Protein AF-A0A7S0ZIL8-F1 (afdb_monomer)

Secondary structure (DSSP, 8-state):
-GGG-HHHHHHHTTSSSTT-B-----S---B-EEEEEEETTEEEEP-GGGPPPB------B---TT--EEEEEEEE---TT--SSSS--EEEEEEE-----S---STTGGGG-S-TT---EEEEEEEEEE--SSS---PPPPEEEEEEEE-TTBSSSEEEPPPEEEESS-EEEEEEEEEEBS---HHHHTT-EEEEEEEEEETTEEEEEEEEEEE-TTHHHHHHHHHHHHHHHHHHH-S-----GGGGTT----EEEEEEEEETTEEEEEEEEEEEEE---TTTTSS-SSSSTTSS--------------------------------------------------------

Sequence (352 aa):
LESADQLHKQILDGKAFFGFKEAPLDFDPTYKYVPGMYDNNVRQYSAEKNRIPAWCDRILMKSLHGVQSKILEYNDVQSTQILTSDHSPVFMRCSCQLIHTSGLRGRNTMLRLSRDTDLLYLKLESLVVKPLPRNTNAILPTGDWTCTAYSRAFSEHFCKSNTQKDTRFPSWKGNVLNARLIENKLELLAKKFVTICVRCSIGKNTEFTAACILGLSGSLELGAKQGSRVGEAAESSGNKAELDLNAYLDGINRVEFHETLLHNGVPVGVVDGEYTIFRPSFADSFGDGDALTSIASAPVVLKINSRDASGSVSPAMSKSSKFHGITSALGRKAASSSADRSGASSSKEEKS

Solvent-accessible surface area (backbone atoms only — not comparable to full-atom values): 22256 Å² total; per-residue (Å²): 111,72,94,70,36,64,68,61,50,34,41,75,70,66,75,38,68,73,78,48,45,67,74,76,80,86,52,76,57,34,24,45,36,39,56,71,47,68,54,97,94,39,77,39,71,35,68,68,91,76,48,68,75,35,73,80,71,81,76,72,49,67,72,62,69,92,56,64,66,44,80,74,45,58,43,60,58,94,43,95,88,62,32,83,48,39,53,46,58,64,51,72,43,68,50,66,71,83,70,79,82,68,71,75,87,49,93,64,53,76,74,66,70,76,60,92,82,58,52,29,32,41,35,31,40,29,39,36,48,43,65,59,91,72,98,61,92,50,72,65,68,69,21,35,32,36,42,36,40,39,25,89,50,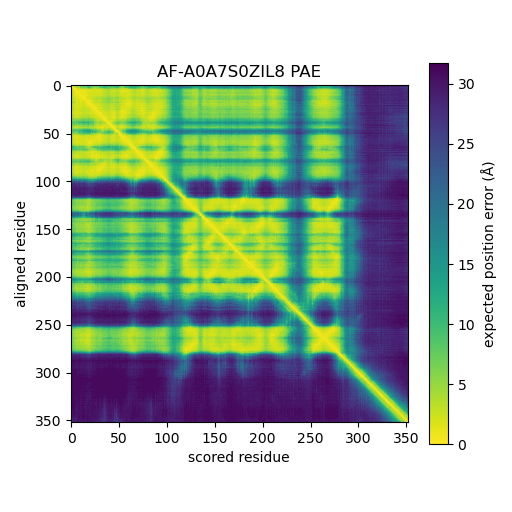28,68,57,50,60,41,64,34,74,74,43,69,74,35,62,61,50,69,43,64,87,62,32,35,67,41,50,37,68,59,71,44,46,84,64,42,30,72,36,54,36,38,38,36,44,35,34,25,56,89,93,43,79,77,45,62,32,35,34,73,47,53,35,44,57,41,47,54,56,52,52,66,46,55,59,54,52,52,56,55,32,69,76,63,80,47,89,64,74,80,66,74,67,78,59,36,80,56,77,60,71,40,77,50,78,44,63,23,31,40,97,76,39,80,44,23,31,39,40,34,30,34,30,68,26,35,86,54,85,65,70,80,77,61,77,89,90,78,63,75,84,76,80,71,75,81,83,77,77,81,74,85,84,78,86,90,83,84,90,83,88,89,85,85,87,84,87,83,83,92,81,88,85,88,87,83,88,80,91,80,88,81,87,84,82,89,85,83,84,89,87,88,85,80,90,89,80,91,131

Organism: NCBI:txid708627

Foldseek 3Di:
DVVPAPVVVCVVVQNDDPQKDFDDAPEWQFAQFDFLDAPPLHTHHDCPPPDDRHNPDGDIDHDAPPWDKDWPDWYFDSDNVPRHHSGTHIDTDMDTDDQPLDDPPPPCVVVVPPDPQLKKKKFFAKKKWFFDPDDDPQQQDFAKKKKKKAWPQFPPRIWIADIDGGGRIDMDHGGRTMGIGPDSDLVNLQSIKMKMKMWGDHPPDTPDIWIWIDGSNCSVVLVVVLVVVVVVVCVVPVDPDPPPPCVQADQPDKDWDKTFIDDVNHTRTIMITIMTMHGHDPPVVPDDDDDCVVPPPDPPPPPPPDDDDDDDDDDDDDDDDDDDDDDDDDDDDDDDDDDDDDDDDDDDDDDD

Nearest PDB structures (foldseek):
  6iej-assembly2_C-2  TM=6.410E-01  e=4.975E-05  Gallus gallus
  2yrb-assembly1_A  TM=5.592E-01  e=1.676E-04  Homo sapiens
  1v27-assembly1_A  TM=5.500E-01  e=2.243E-03  Homo sapiens
  8aj8-assembly4_G  TM=4.555E-01  e=9.956E-03  Sus scrofa
  8bcy-assembly1_A  TM=4.591E-01  e=3.745E-02  Homo sapiens

InterPro domains:
  IPR000300 Inositol polyphosphate-related phosphatase [PF22669] (1-91)
  IPR036691 Endonuclease/exonuclease/phosphatase superfamily [G3DSA:3.60.10.10] (1-116)
  IPR036691 Endonuclease/exonuclease/phosphatase superfamily [SSF56219] (4-96)
  IPR046985 Inositol 5-phosphatase [PTHR11200] (4-132)

Radius of gyration: 32.87 Å; Cα contacts (8 Å, |Δi|>4): 535; chains: 1; bounding box: 105×86×79 Å

Structure (mmCIF, N/CA/C/O backbone):
data_AF-A0A7S0ZIL8-F1
#
_entry.id   AF-A0A7S0ZIL8-F1
#
loop_
_atom_site.group_PDB
_atom_site.id
_atom_site.type_symbol
_atom_site.label_atom_id
_atom_site.label_alt_id
_atom_site.label_comp_id
_atom_site.label_asym_id
_atom_site.label_entity_id
_atom_site.label_seq_id
_atom_site.pdbx_PDB_ins_code
_atom_site.Cartn_x
_atom_site.Cartn_y
_atom_site.Cartn_z
_atom_site.occupancy
_atom_site.B_iso_or_equiv
_atom_site.auth_seq_id
_atom_site.auth_comp_id
_atom_site.auth_asym_id
_atom_site.auth_atom_id
_atom_site.pdbx_PDB_model_num
ATOM 1 N N . LEU A 1 1 ? 9.919 -12.666 -24.005 1.00 62.09 1 LEU A N 1
ATOM 2 C CA . LEU A 1 1 ? 10.910 -12.322 -22.958 1.00 62.09 1 LEU A CA 1
ATOM 3 C C . LEU A 1 1 ? 10.218 -11.998 -21.634 1.00 62.09 1 LEU A C 1
ATOM 5 O O . LEU A 1 1 ? 10.636 -12.539 -20.623 1.00 62.09 1 LEU A O 1
ATOM 9 N N . GLU A 1 2 ? 9.126 -11.227 -21.640 1.00 72.06 2 GLU A N 1
ATOM 10 C CA . GLU A 1 2 ? 8.361 -10.865 -20.430 1.00 72.06 2 GLU A CA 1
ATOM 11 C C . GLU A 1 2 ? 7.893 -12.073 -19.591 1.00 72.06 2 GLU A C 1
ATOM 13 O O . GLU A 1 2 ? 8.071 -12.095 -18.380 1.00 72.06 2 GLU A O 1
ATOM 18 N N . SER A 1 3 ? 7.420 -13.158 -20.216 1.00 79.44 3 SER A N 1
ATOM 19 C CA . SER A 1 3 ? 7.029 -14.390 -19.500 1.00 79.44 3 SER A CA 1
ATOM 20 C C . SER A 1 3 ? 8.180 -15.097 -18.767 1.00 79.44 3 SER A C 1
ATOM 22 O O . SER A 1 3 ? 7.946 -15.960 -17.918 1.00 79.44 3 SER A O 1
ATOM 24 N N . ALA A 1 4 ? 9.432 -14.764 -19.093 1.00 87.38 4 ALA A N 1
ATOM 25 C CA . ALA A 1 4 ? 10.622 -15.272 -18.424 1.00 87.38 4 ALA A CA 1
ATOM 26 C C . ALA A 1 4 ? 11.169 -14.307 -17.357 1.00 87.38 4 ALA A C 1
ATOM 28 O O . ALA A 1 4 ? 12.045 -14.722 -16.594 1.00 87.38 4 ALA A O 1
ATOM 29 N N . ASP A 1 5 ? 10.636 -13.083 -17.277 1.00 94.12 5 ASP A N 1
ATOM 30 C CA . ASP A 1 5 ? 11.061 -12.040 -16.349 1.00 94.12 5 ASP A CA 1
ATOM 31 C C . ASP A 1 5 ? 10.934 -12.509 -14.893 1.00 94.12 5 ASP A C 1
ATOM 33 O O . ASP A 1 5 ? 9.893 -12.998 -14.442 1.00 94.12 5 ASP A O 1
ATOM 37 N N . GLN A 1 6 ? 12.038 -12.405 -14.153 1.00 95.31 6 GLN A N 1
ATOM 38 C CA . GLN A 1 6 ? 12.112 -12.915 -12.788 1.00 95.31 6 GLN A CA 1
ATOM 39 C C . GLN A 1 6 ? 11.272 -12.078 -11.824 1.00 95.31 6 GLN A C 1
ATOM 41 O O . GLN A 1 6 ? 10.621 -12.657 -10.957 1.00 95.31 6 GLN A O 1
ATOM 46 N N . LEU A 1 7 ? 11.259 -10.749 -11.976 1.00 95.31 7 LEU A N 1
ATOM 47 C CA . LEU A 1 7 ? 10.504 -9.858 -11.100 1.00 95.31 7 LEU A CA 1
ATOM 48 C C . LEU A 1 7 ? 9.004 -10.124 -11.239 1.00 95.31 7 LEU A C 1
ATOM 50 O O . LEU A 1 7 ? 8.332 -10.345 -10.234 1.00 95.31 7 LEU A O 1
ATOM 54 N N . HIS A 1 8 ? 8.506 -10.195 -12.473 1.00 92.81 8 HIS A N 1
ATOM 55 C CA . HIS A 1 8 ? 7.110 -10.498 -12.768 1.00 92.81 8 HIS A CA 1
ATOM 56 C C . HIS A 1 8 ? 6.686 -11.831 -12.139 1.00 92.81 8 HIS A C 1
ATOM 58 O O . HIS A 1 8 ? 5.686 -11.891 -11.425 1.00 92.81 8 HIS A O 1
ATOM 64 N N . LYS A 1 9 ? 7.499 -12.886 -12.294 1.00 93.44 9 LYS A N 1
ATOM 65 C CA . LYS A 1 9 ? 7.257 -14.184 -11.642 1.00 93.44 9 LYS A CA 1
ATOM 66 C C . LYS A 1 9 ? 7.238 -14.089 -10.119 1.00 93.44 9 LYS A C 1
ATOM 68 O O . LYS A 1 9 ? 6.345 -14.649 -9.499 1.00 93.44 9 LYS A O 1
ATOM 73 N N . GLN A 1 10 ? 8.190 -13.384 -9.500 1.00 93.38 10 GLN A N 1
ATOM 74 C CA . GLN A 1 10 ? 8.214 -13.245 -8.038 1.00 93.38 10 GLN A CA 1
ATOM 75 C C . GLN A 1 10 ? 7.004 -12.463 -7.505 1.00 93.38 10 GLN A C 1
ATOM 77 O O . GLN A 1 10 ? 6.526 -12.767 -6.412 1.00 93.38 10 GLN A O 1
ATOM 82 N N . ILE A 1 11 ? 6.500 -11.478 -8.255 1.00 91.56 11 ILE A N 1
ATOM 83 C CA . ILE A 1 11 ? 5.282 -10.736 -7.904 1.00 91.56 11 ILE A CA 1
ATOM 84 C C . ILE A 1 11 ? 4.051 -11.639 -8.023 1.00 91.56 11 ILE A C 1
ATOM 86 O O . ILE A 1 11 ? 3.255 -11.694 -7.087 1.00 91.56 11 ILE A O 1
ATOM 90 N N . LEU A 1 12 ? 3.915 -12.380 -9.130 1.00 88.88 12 LEU A N 1
ATOM 91 C CA . LEU A 1 12 ? 2.820 -13.337 -9.333 1.00 88.88 12 LEU A CA 1
ATOM 92 C C . LEU A 1 12 ? 2.813 -14.448 -8.275 1.00 88.88 12 LEU A C 1
ATOM 94 O O . LEU A 1 12 ? 1.752 -14.823 -7.782 1.00 88.88 12 LEU A O 1
ATOM 98 N N . ASP A 1 13 ? 3.994 -14.919 -7.876 1.00 88.12 13 ASP A N 1
ATOM 99 C CA . ASP A 1 13 ? 4.176 -15.896 -6.800 1.00 88.12 13 ASP A CA 1
ATOM 100 C C . ASP A 1 13 ? 3.923 -15.306 -5.395 1.00 88.12 13 ASP A C 1
ATOM 102 O O . ASP A 1 13 ? 4.013 -16.026 -4.399 1.00 88.12 13 ASP A O 1
ATOM 106 N N . GLY A 1 14 ? 3.670 -13.996 -5.276 1.00 85.00 14 GLY A N 1
ATOM 107 C CA . GLY A 1 14 ? 3.460 -13.310 -3.998 1.00 85.00 14 GLY A CA 1
ATOM 108 C C . GLY A 1 14 ? 4.715 -13.190 -3.123 1.00 85.00 14 GLY A C 1
ATOM 109 O O . GLY A 1 14 ? 4.606 -12.925 -1.926 1.00 85.00 14 GLY A O 1
ATOM 110 N N . LYS A 1 15 ? 5.909 -13.381 -3.695 1.00 86.31 15 LYS A N 1
ATOM 111 C CA . LYS A 1 15 ? 7.202 -13.382 -2.984 1.00 86.31 15 LYS A CA 1
ATOM 112 C C . LYS A 1 15 ? 7.851 -12.002 -2.896 1.00 86.31 15 LYS A C 1
ATOM 114 O O . LYS A 1 15 ? 8.738 -11.803 -2.070 1.00 86.31 15 LYS A O 1
ATOM 119 N N . ALA A 1 16 ? 7.435 -11.054 -3.734 1.00 90.56 16 ALA A N 1
ATOM 120 C CA . ALA A 1 16 ? 7.983 -9.702 -3.759 1.00 90.56 16 ALA A CA 1
ATOM 121 C C . ALA A 1 16 ? 6.908 -8.649 -4.066 1.00 90.56 16 ALA A C 1
ATOM 123 O O . ALA A 1 16 ? 5.906 -8.938 -4.714 1.00 90.56 16 ALA A O 1
ATOM 124 N N . PHE A 1 17 ? 7.138 -7.416 -3.599 1.00 92.50 17 PHE A N 1
ATOM 125 C CA . PHE A 1 17 ? 6.334 -6.228 -3.921 1.00 92.50 17 PHE A CA 1
ATOM 126 C C . PHE A 1 17 ? 4.814 -6.386 -3.708 1.00 92.50 17 PHE A C 1
ATOM 128 O O . PHE A 1 17 ? 4.004 -5.903 -4.499 1.00 92.50 17 PHE A O 1
ATOM 135 N N . PHE A 1 18 ? 4.396 -7.011 -2.601 1.00 88.94 18 PHE A N 1
ATOM 136 C CA . PHE A 1 18 ? 2.975 -7.228 -2.319 1.00 88.94 18 PHE A CA 1
ATOM 137 C C . PHE A 1 18 ? 2.143 -5.928 -2.332 1.00 88.94 18 PHE A C 1
ATOM 139 O O . PHE A 1 18 ? 2.391 -4.965 -1.585 1.00 88.94 18 PHE A O 1
ATOM 146 N N . GLY A 1 19 ? 1.104 -5.927 -3.170 1.00 88.62 19 GLY A N 1
ATOM 147 C CA . GLY A 1 19 ? 0.183 -4.807 -3.363 1.00 88.62 19 GLY A CA 1
ATOM 148 C C . GLY A 1 19 ? 0.740 -3.650 -4.201 1.00 88.62 19 GLY A C 1
ATOM 149 O O . GLY A 1 19 ? 0.060 -2.634 -4.335 1.00 88.62 19 GLY A O 1
ATOM 150 N N . PHE A 1 20 ? 1.955 -3.763 -4.744 1.00 93.12 20 PHE A N 1
ATOM 151 C CA . PHE A 1 20 ? 2.440 -2.840 -5.767 1.00 93.12 20 PHE A CA 1
ATOM 152 C C . PHE A 1 20 ? 1.882 -3.227 -7.136 1.00 93.12 20 PHE A C 1
ATOM 154 O O . PHE A 1 20 ? 1.575 -4.387 -7.402 1.00 93.12 20 PHE A O 1
ATOM 161 N N . LYS A 1 21 ? 1.759 -2.229 -8.005 1.00 91.69 21 LYS A N 1
ATOM 162 C CA . LYS A 1 21 ? 1.366 -2.375 -9.400 1.00 91.69 21 LYS A CA 1
ATOM 163 C C . LYS A 1 21 ? 2.492 -1.871 -10.286 1.00 91.69 21 LYS A C 1
ATOM 165 O O . LYS A 1 21 ? 3.078 -0.825 -10.010 1.00 91.69 21 LYS A O 1
ATOM 170 N N . GLU A 1 22 ? 2.744 -2.603 -11.353 1.00 95.00 22 GLU A N 1
ATOM 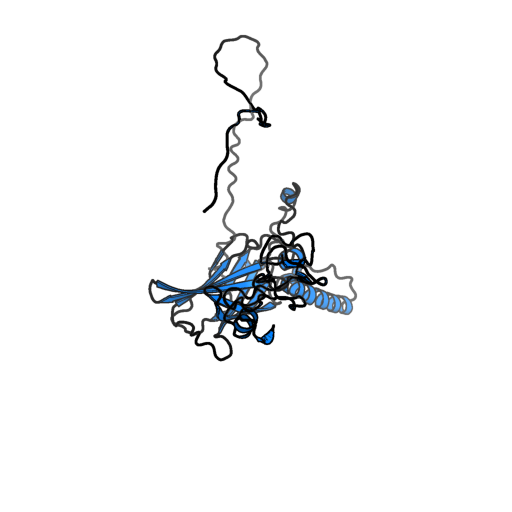171 C CA . GLU A 1 22 ? 3.626 -2.215 -12.445 1.00 95.00 22 GLU A CA 1
ATOM 172 C C . GLU A 1 22 ? 2.779 -2.126 -13.719 1.00 95.00 22 GLU A C 1
ATOM 174 O O . GLU A 1 22 ? 1.808 -2.874 -13.865 1.00 95.00 22 GLU A O 1
ATOM 179 N N . ALA A 1 23 ? 3.081 -1.167 -14.595 1.00 94.62 23 ALA A N 1
ATOM 180 C CA . ALA A 1 23 ? 2.440 -1.102 -15.906 1.00 94.62 23 ALA A CA 1
ATOM 181 C C . ALA A 1 23 ? 3.070 -2.135 -16.863 1.00 94.62 23 ALA A C 1
ATOM 183 O O . ALA A 1 23 ? 4.186 -2.582 -16.601 1.00 94.62 23 ALA A O 1
ATOM 184 N N . PRO A 1 24 ? 2.376 -2.525 -17.949 1.00 94.25 24 PRO A N 1
ATOM 185 C CA . PRO A 1 24 ? 2.935 -3.431 -18.952 1.00 94.25 24 PRO A CA 1
ATOM 186 C C . PRO A 1 24 ? 4.290 -2.950 -19.485 1.00 94.25 24 PRO A C 1
ATOM 188 O O . PRO A 1 24 ? 4.516 -1.745 -19.628 1.00 94.25 24 PRO A O 1
ATOM 191 N N . LEU A 1 25 ? 5.188 -3.894 -19.766 1.00 94.69 25 LEU A N 1
ATOM 192 C CA . LEU A 1 25 ? 6.500 -3.610 -20.344 1.00 94.69 25 LEU A CA 1
ATOM 193 C C . LEU A 1 25 ? 6.394 -3.491 -21.870 1.00 94.69 25 LEU A C 1
ATOM 195 O O . LEU A 1 25 ? 6.815 -4.380 -22.605 1.00 94.69 25 LEU A O 1
ATOM 199 N N . ASP A 1 26 ? 5.860 -2.366 -22.345 1.00 93.62 26 ASP A N 1
ATOM 200 C CA . ASP A 1 26 ? 5.693 -2.078 -23.780 1.00 93.62 26 ASP A CA 1
ATOM 201 C C . ASP A 1 26 ? 6.974 -1.510 -24.437 1.00 93.62 26 ASP A C 1
ATOM 203 O O . ASP A 1 26 ? 6.915 -0.786 -25.432 1.00 93.62 26 ASP A O 1
ATOM 207 N N . PHE A 1 27 ? 8.143 -1.806 -23.863 1.00 94.12 27 PHE A N 1
ATOM 208 C CA . PHE A 1 27 ? 9.449 -1.317 -24.305 1.00 94.12 27 PHE A CA 1
ATOM 209 C C . PHE A 1 27 ? 10.526 -2.393 -24.190 1.00 94.12 27 PHE A C 1
ATOM 211 O O . PHE A 1 27 ? 10.387 -3.359 -23.436 1.00 94.12 27 PHE A O 1
ATOM 218 N N . ASP A 1 28 ? 11.610 -2.231 -24.944 1.00 93.19 28 ASP A N 1
ATOM 219 C CA . ASP A 1 28 ? 12.671 -3.230 -25.037 1.00 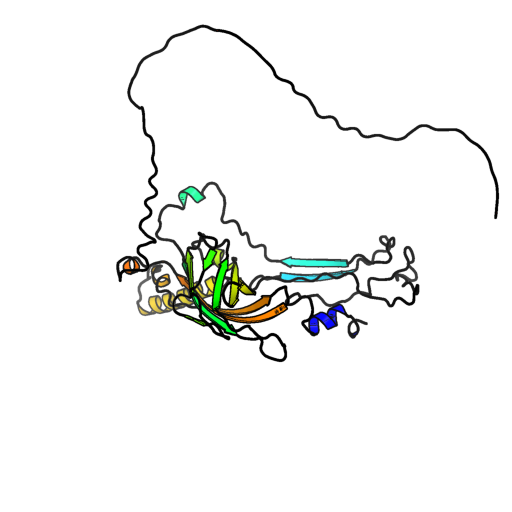93.19 28 ASP A CA 1
ATOM 220 C C . ASP A 1 28 ? 13.468 -3.371 -23.724 1.00 93.19 28 ASP A C 1
ATOM 222 O O . ASP A 1 28 ? 13.549 -2.429 -22.929 1.00 93.19 28 ASP A O 1
ATOM 226 N N . PRO A 1 29 ? 14.097 -4.535 -23.467 1.00 94.94 29 PRO A N 1
ATOM 227 C CA . PRO A 1 29 ? 14.961 -4.718 -22.307 1.00 94.94 29 PRO A CA 1
ATOM 228 C C . PRO A 1 29 ? 15.998 -3.600 -22.172 1.00 94.94 29 PRO A C 1
ATOM 230 O O . PRO A 1 29 ? 16.718 -3.279 -23.117 1.00 94.94 29 PRO A O 1
ATOM 233 N N . THR A 1 30 ? 16.109 -3.011 -20.987 1.00 95.38 30 THR A N 1
ATOM 234 C CA . THR A 1 30 ? 16.917 -1.799 -20.780 1.00 95.38 30 THR A CA 1
ATOM 235 C C . THR A 1 30 ? 18.403 -2.081 -20.610 1.00 95.38 30 THR A C 1
ATOM 237 O O . THR A 1 30 ? 19.193 -1.144 -20.587 1.00 95.38 30 THR A O 1
ATOM 240 N N . TYR A 1 31 ? 18.789 -3.351 -20.502 1.00 94.00 31 TYR A N 1
ATOM 241 C CA . TYR A 1 31 ? 20.144 -3.809 -20.219 1.00 94.00 31 TYR A CA 1
ATOM 242 C C . TYR A 1 31 ? 20.402 -5.157 -20.913 1.00 94.00 31 TYR A C 1
ATOM 244 O O . TYR A 1 31 ? 19.475 -5.934 -21.092 1.00 94.00 31 TYR A O 1
ATOM 252 N N . LYS A 1 32 ? 21.618 -5.537 -21.320 1.00 93.38 32 LYS A N 1
ATOM 253 C CA . LYS A 1 32 ? 22.878 -4.783 -21.315 1.00 93.38 32 LYS A CA 1
ATOM 254 C C . LYS A 1 32 ? 23.172 -4.265 -22.713 1.00 93.38 32 LYS A C 1
ATOM 256 O O . LYS A 1 32 ? 23.446 -5.064 -23.604 1.00 93.38 32 LYS A O 1
ATOM 261 N N . TYR A 1 33 ? 23.176 -2.957 -22.908 1.00 93.50 33 TYR A N 1
ATOM 262 C CA . TYR A 1 33 ? 23.577 -2.355 -24.177 1.00 93.50 33 TYR A CA 1
ATOM 263 C C . TYR A 1 33 ? 25.097 -2.222 -24.298 1.00 93.50 33 TYR A C 1
ATOM 265 O O . TYR A 1 33 ? 25.817 -2.195 -23.300 1.00 93.50 33 TYR A O 1
ATOM 273 N N . VAL A 1 34 ? 25.599 -2.110 -25.527 1.00 93.31 34 VAL A N 1
ATOM 274 C CA . VAL A 1 34 ? 26.961 -1.634 -25.777 1.00 93.31 34 VAL A CA 1
ATOM 275 C C . VAL A 1 34 ? 26.950 -0.098 -25.738 1.00 93.31 34 VAL A C 1
ATOM 277 O O . VAL A 1 34 ? 26.231 0.518 -26.531 1.00 93.31 34 VAL A O 1
ATOM 280 N N . PRO A 1 35 ? 27.703 0.549 -24.827 1.00 92.75 35 PRO A N 1
ATOM 281 C CA . PRO A 1 35 ? 27.733 2.007 -24.738 1.00 92.75 35 PRO A CA 1
ATOM 282 C C . PRO A 1 35 ? 28.160 2.663 -26.057 1.00 92.75 35 PRO A C 1
ATOM 284 O O . PRO A 1 35 ? 29.081 2.200 -26.726 1.00 92.75 35 PRO A O 1
ATOM 287 N N . GLY A 1 36 ? 27.483 3.746 -26.433 1.00 90.62 36 GLY A N 1
ATOM 288 C CA . GLY A 1 36 ? 27.742 4.523 -27.647 1.00 90.62 36 GLY A CA 1
ATOM 289 C C . GLY A 1 36 ? 27.311 3.859 -28.958 1.00 90.62 36 GLY A C 1
ATOM 290 O O . GLY A 1 36 ? 27.337 4.525 -29.989 1.00 90.62 36 GLY A O 1
ATOM 291 N N . MET A 1 37 ? 26.893 2.587 -28.946 1.00 88.75 37 MET A N 1
ATOM 292 C CA . MET A 1 37 ? 26.480 1.881 -30.160 1.00 88.75 37 MET A CA 1
ATOM 293 C C . MET A 1 37 ? 24.981 2.019 -30.420 1.00 88.75 37 MET A C 1
ATOM 295 O O . MET A 1 37 ? 24.137 1.573 -29.637 1.00 88.75 37 MET A O 1
ATOM 299 N N . TYR A 1 38 ? 24.672 2.595 -31.575 1.00 87.75 38 TYR A N 1
ATOM 300 C CA . TYR A 1 38 ? 23.329 2.735 -32.114 1.00 87.75 38 TYR A CA 1
ATOM 301 C C . TYR A 1 38 ? 23.417 2.551 -33.627 1.00 87.75 38 TYR A C 1
ATOM 303 O O . TYR A 1 38 ? 24.110 3.313 -34.299 1.00 87.75 38 TYR A O 1
ATOM 311 N N . ASP A 1 39 ? 22.775 1.508 -34.143 1.00 86.19 39 ASP A N 1
ATOM 312 C CA . ASP A 1 39 ? 22.848 1.118 -35.554 1.00 86.19 39 ASP A CA 1
ATOM 313 C C . ASP A 1 39 ? 21.454 0.746 -36.061 1.00 86.19 39 ASP A C 1
ATOM 315 O O . ASP A 1 39 ? 20.655 0.186 -35.313 1.00 86.19 39 ASP A O 1
ATOM 319 N N . ASN A 1 40 ? 21.147 1.085 -37.314 1.00 84.94 40 ASN A N 1
ATOM 320 C CA . ASN A 1 40 ? 19.834 0.884 -37.940 1.00 84.94 40 ASN A CA 1
ATOM 321 C C . ASN A 1 40 ? 18.650 1.365 -37.081 1.00 84.94 40 ASN A C 1
ATOM 323 O O . ASN A 1 40 ? 17.603 0.726 -37.032 1.00 84.94 40 ASN A O 1
ATOM 327 N N . ASN A 1 41 ? 18.817 2.504 -36.403 1.00 82.44 41 ASN A N 1
ATOM 328 C CA . ASN A 1 41 ? 17.847 3.071 -35.462 1.00 82.44 41 ASN A CA 1
ATOM 329 C C . ASN A 1 41 ? 17.540 2.200 -34.226 1.00 82.44 41 ASN A C 1
ATOM 331 O O . ASN A 1 41 ? 16.502 2.378 -33.589 1.00 82.44 41 ASN A O 1
ATOM 335 N N . VAL A 1 42 ? 18.444 1.292 -33.846 1.00 85.94 42 VAL A N 1
ATOM 336 C CA . VAL A 1 42 ? 18.275 0.393 -32.696 1.00 85.94 42 VAL A CA 1
ATOM 337 C C . VAL A 1 42 ? 19.549 0.350 -31.843 1.00 85.94 42 VAL A C 1
ATOM 339 O O . VAL A 1 42 ? 20.678 0.331 -32.348 1.00 85.94 42 VAL A O 1
ATOM 342 N N . ARG A 1 43 ? 19.381 0.332 -30.514 1.00 88.81 43 ARG A N 1
ATOM 343 C CA . ARG A 1 43 ? 20.494 0.124 -29.575 1.00 88.81 43 ARG A CA 1
ATOM 344 C C . ARG A 1 43 ? 20.981 -1.324 -29.640 1.00 88.81 43 ARG A C 1
ATOM 346 O O . ARG A 1 43 ? 20.186 -2.254 -29.702 1.00 88.81 43 ARG A O 1
ATOM 353 N N . GLN A 1 44 ? 22.293 -1.521 -29.574 1.00 91.38 44 GLN A N 1
ATOM 354 C CA . GLN A 1 44 ? 22.885 -2.852 -29.717 1.00 91.38 44 GLN A CA 1
ATOM 355 C C . GLN A 1 44 ? 23.130 -3.503 -28.357 1.00 91.38 44 GLN A C 1
ATOM 357 O O . GLN A 1 44 ? 23.756 -2.904 -27.481 1.00 91.38 44 GLN A O 1
ATOM 362 N N . TYR A 1 45 ? 22.655 -4.735 -28.176 1.00 91.44 45 TYR A N 1
ATOM 363 C CA . TYR A 1 45 ? 22.890 -5.499 -26.953 1.00 91.44 45 TYR A CA 1
ATOM 364 C C . TYR A 1 45 ? 24.297 -6.094 -26.922 1.00 91.44 45 TYR A C 1
ATOM 366 O O . TYR A 1 45 ? 24.813 -6.610 -27.911 1.00 91.44 45 TYR A O 1
ATOM 374 N N . SER A 1 46 ? 24.916 -6.043 -25.749 1.00 89.88 46 SER A N 1
ATOM 375 C CA . SER A 1 46 ? 26.210 -6.653 -25.489 1.00 89.88 46 SER A CA 1
ATOM 376 C C . SER A 1 46 ? 26.055 -8.157 -25.283 1.00 89.88 46 SER A C 1
ATOM 378 O O . SER A 1 46 ? 25.347 -8.593 -24.379 1.00 89.88 46 SER A O 1
ATOM 380 N N . ALA A 1 47 ? 26.792 -8.951 -26.062 1.00 85.56 47 ALA A N 1
ATOM 381 C CA . ALA A 1 47 ? 26.944 -10.390 -25.833 1.00 85.56 47 ALA A CA 1
ATOM 382 C C . ALA A 1 47 ? 28.027 -10.721 -24.782 1.00 85.56 47 ALA A C 1
ATOM 384 O O . ALA A 1 47 ? 28.332 -11.890 -24.533 1.00 85.56 47 ALA A O 1
ATOM 385 N N . GLU A 1 48 ? 28.646 -9.708 -24.160 1.00 84.19 48 GLU A N 1
ATOM 386 C CA . GLU A 1 48 ? 29.720 -9.910 -23.190 1.00 84.19 48 GLU A CA 1
ATOM 387 C C . GLU A 1 48 ? 29.230 -10.772 -22.016 1.00 84.19 48 GLU A C 1
ATOM 389 O O . GLU A 1 48 ? 28.190 -10.504 -21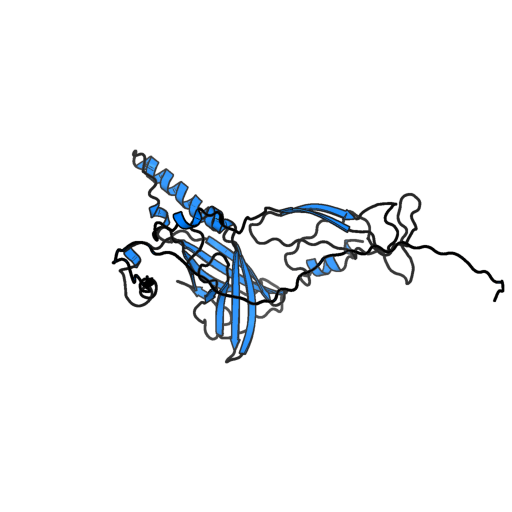.407 1.00 84.19 48 GLU A O 1
ATOM 394 N N . LYS A 1 49 ? 30.015 -11.801 -21.670 1.00 80.12 49 LYS A N 1
ATOM 395 C CA . LYS A 1 49 ? 29.733 -12.729 -20.561 1.00 80.12 49 LYS A CA 1
ATOM 396 C C . LYS A 1 49 ? 28.389 -13.460 -20.698 1.00 80.12 49 LYS A C 1
ATOM 398 O O . LYS A 1 49 ? 27.811 -13.834 -19.681 1.00 80.12 49 LYS A O 1
ATOM 403 N N . ASN A 1 50 ? 27.900 -13.664 -21.928 1.00 80.44 50 ASN A N 1
ATOM 404 C CA . ASN A 1 50 ? 26.630 -14.343 -22.216 1.00 80.44 50 ASN A CA 1
ATOM 405 C C . ASN A 1 50 ? 25.442 -13.747 -21.438 1.00 80.44 50 ASN A C 1
ATOM 407 O O . ASN A 1 50 ? 24.543 -14.468 -20.999 1.00 80.44 50 ASN A O 1
ATOM 411 N N . ARG A 1 51 ? 25.452 -12.426 -21.218 1.00 82.12 51 ARG A N 1
ATOM 412 C CA . ARG A 1 51 ? 24.345 -11.734 -20.556 1.00 82.12 51 ARG A CA 1
ATOM 413 C C . ARG A 1 51 ? 23.168 -11.634 -21.520 1.00 82.12 51 ARG A C 1
ATOM 415 O O . ARG A 1 51 ? 23.312 -11.157 -22.639 1.00 82.12 51 ARG A O 1
ATOM 422 N N . ILE A 1 52 ? 22.009 -12.093 -21.066 1.00 88.19 52 ILE A N 1
ATOM 423 C CA . ILE A 1 52 ? 20.759 -12.024 -21.823 1.00 88.19 52 ILE A CA 1
ATOM 424 C C . ILE A 1 52 ? 20.137 -10.638 -21.588 1.00 88.19 52 ILE A C 1
ATOM 426 O O . ILE A 1 52 ? 20.181 -10.166 -20.446 1.00 88.19 52 ILE A O 1
ATOM 430 N N . PRO A 1 53 ? 19.556 -9.990 -22.616 1.00 93.00 53 PRO A N 1
ATOM 431 C CA . PRO A 1 53 ? 18.799 -8.758 -22.436 1.00 93.00 53 PRO A CA 1
ATOM 432 C C . PRO A 1 53 ? 17.722 -8.886 -21.346 1.00 93.00 53 PRO A C 1
ATOM 434 O O . PRO A 1 53 ? 16.964 -9.858 -21.328 1.00 93.00 53 PRO A O 1
ATOM 437 N N . ALA A 1 54 ? 17.660 -7.918 -20.432 1.00 94.06 54 ALA A N 1
ATOM 438 C CA . ALA A 1 54 ? 16.772 -7.911 -19.275 1.00 94.06 54 ALA A CA 1
ATOM 439 C C . ALA A 1 54 ? 16.248 -6.502 -18.935 1.00 94.06 54 ALA A C 1
ATOM 441 O O . ALA A 1 54 ? 16.923 -5.496 -19.155 1.00 94.06 54 ALA A O 1
ATOM 442 N N . TRP A 1 55 ? 15.051 -6.442 -18.347 1.00 96.50 55 TRP A N 1
ATOM 443 C CA . TRP A 1 55 ? 14.472 -5.228 -17.765 1.00 96.50 55 TRP A CA 1
ATOM 444 C C . TRP A 1 55 ? 14.934 -5.069 -16.317 1.00 96.50 55 TRP A C 1
ATOM 446 O O . TRP A 1 55 ? 14.238 -5.462 -15.377 1.00 96.50 55 TRP A O 1
ATOM 456 N N . CYS A 1 56 ? 16.135 -4.525 -16.137 1.00 95.69 56 CYS A N 1
ATOM 457 C CA . CYS A 1 56 ? 16.718 -4.304 -14.811 1.00 95.69 56 CYS A CA 1
ATOM 458 C C . CYS A 1 56 ? 16.187 -3.037 -14.123 1.00 95.69 56 CYS A C 1
ATOM 460 O O . CYS A 1 56 ? 16.233 -2.945 -12.898 1.00 95.69 56 CYS A O 1
ATOM 462 N N . ASP A 1 57 ? 15.662 -2.087 -14.898 1.00 97.38 57 ASP A N 1
ATOM 463 C CA . ASP A 1 57 ? 15.282 -0.752 -14.436 1.00 97.38 57 ASP A CA 1
ATOM 464 C C . ASP A 1 57 ? 13.752 -0.631 -14.385 1.00 97.38 57 ASP A C 1
ATOM 466 O O . ASP A 1 57 ? 13.074 -0.661 -15.412 1.00 97.38 57 ASP A O 1
ATOM 470 N N . ARG A 1 58 ? 13.184 -0.567 -13.174 1.00 97.44 58 ARG A N 1
ATOM 471 C CA . ARG A 1 58 ? 11.749 -0.810 -12.934 1.00 97.44 58 ARG A CA 1
ATOM 472 C C . ARG A 1 58 ? 11.128 0.255 -12.048 1.00 97.44 58 ARG A C 1
ATOM 474 O O . ARG A 1 58 ? 11.767 0.739 -11.115 1.00 97.44 58 ARG A O 1
ATOM 481 N N . ILE A 1 59 ? 9.870 0.601 -12.317 1.00 97.81 59 ILE A N 1
ATOM 482 C CA . ILE A 1 59 ? 9.124 1.572 -11.511 1.00 97.81 59 ILE A CA 1
ATOM 483 C C . ILE A 1 59 ? 7.774 0.967 -11.138 1.00 97.81 59 ILE A C 1
ATOM 485 O O . ILE A 1 59 ? 6.921 0.736 -11.988 1.00 97.81 59 ILE A O 1
ATOM 489 N N . LEU A 1 60 ? 7.576 0.740 -9.839 1.00 96.19 60 LEU A N 1
ATOM 490 C CA . LEU A 1 60 ? 6.357 0.161 -9.287 1.00 96.19 60 LEU A CA 1
ATOM 491 C C . LEU A 1 60 ? 5.647 1.179 -8.395 1.00 96.19 60 LEU A C 1
ATOM 493 O O . LEU A 1 60 ? 6.281 1.944 -7.667 1.00 96.19 60 LEU A O 1
ATOM 497 N N . MET A 1 61 ? 4.317 1.152 -8.398 1.00 94.12 61 MET A N 1
ATOM 498 C CA . MET A 1 61 ? 3.484 2.065 -7.623 1.00 94.12 61 MET A CA 1
ATOM 499 C C . MET A 1 61 ? 2.542 1.300 -6.696 1.00 94.12 61 MET A C 1
ATOM 501 O O . MET A 1 61 ? 1.786 0.433 -7.125 1.00 94.12 61 MET A O 1
ATOM 505 N N . LYS A 1 62 ? 2.532 1.673 -5.415 1.00 90.94 62 LYS A N 1
ATOM 506 C CA . LYS A 1 62 ? 1.526 1.239 -4.440 1.00 90.94 62 LYS A CA 1
ATOM 507 C C . LYS A 1 62 ? 0.773 2.455 -3.931 1.00 90.94 62 LYS A C 1
ATOM 509 O O . LYS A 1 62 ? 1.374 3.472 -3.594 1.00 90.94 62 LYS A O 1
ATOM 514 N N . SER A 1 63 ? -0.547 2.362 -3.885 1.00 87.81 63 SER A N 1
ATOM 515 C CA . SER A 1 63 ? -1.409 3.412 -3.343 1.00 87.81 63 SER A CA 1
ATOM 516 C C . SER A 1 63 ? -2.178 2.886 -2.148 1.00 87.81 63 SER A C 1
ATOM 518 O O . SER A 1 63 ? -2.457 1.691 -2.060 1.00 87.81 63 SER A O 1
ATOM 520 N N . LEU A 1 64 ? -2.474 3.781 -1.209 1.00 83.62 64 LEU A N 1
ATOM 521 C CA . LEU A 1 64 ? -3.329 3.450 -0.077 1.00 83.62 64 LEU A CA 1
ATOM 522 C C . LEU A 1 64 ? -4.760 3.213 -0.563 1.00 83.62 64 LEU A C 1
ATOM 524 O O . LEU A 1 64 ? -5.184 3.783 -1.571 1.00 83.62 64 LEU A O 1
ATOM 528 N N . HIS A 1 65 ? -5.497 2.381 0.166 1.00 73.12 65 HIS A N 1
ATOM 529 C CA . HIS A 1 65 ? -6.889 2.084 -0.143 1.00 73.12 65 HIS A CA 1
ATOM 530 C C . HIS A 1 65 ? -7.725 3.374 -0.240 1.00 73.12 65 HIS A C 1
ATOM 532 O O . HIS A 1 65 ? -7.548 4.300 0.550 1.00 73.12 65 HIS A O 1
ATOM 538 N N . GLY A 1 66 ? -8.599 3.469 -1.244 1.00 71.31 66 GLY A N 1
ATOM 539 C CA . GLY A 1 66 ? -9.408 4.667 -1.503 1.00 71.31 66 GLY A CA 1
ATOM 540 C C . GLY A 1 66 ? -8.667 5.850 -2.149 1.00 71.31 66 GLY A C 1
ATOM 541 O O . GLY A 1 66 ? -9.318 6.817 -2.538 1.00 71.31 66 GLY A O 1
ATOM 542 N N . VAL A 1 67 ? -7.339 5.792 -2.325 1.00 79.88 67 VAL A N 1
ATOM 543 C CA . VAL A 1 67 ? -6.590 6.808 -3.084 1.00 79.88 67 VAL A CA 1
ATOM 544 C C . VAL A 1 67 ? -6.554 6.426 -4.555 1.00 79.88 67 VAL A C 1
ATOM 546 O O . VAL A 1 67 ? -6.006 5.389 -4.930 1.00 79.88 67 VAL A O 1
ATOM 549 N N . GLN A 1 68 ? -7.091 7.299 -5.405 1.00 79.69 68 GLN A N 1
ATOM 550 C CA . GLN A 1 68 ? -7.009 7.122 -6.848 1.00 79.69 68 GLN A CA 1
ATOM 551 C C . GLN A 1 68 ? -5.635 7.563 -7.363 1.00 79.69 68 GLN A C 1
ATOM 553 O O . GLN A 1 68 ? -5.236 8.726 -7.246 1.00 79.69 68 GLN A O 1
ATOM 558 N N . SER A 1 69 ? -4.923 6.615 -7.962 1.00 89.50 69 SER A N 1
ATOM 559 C CA . SER A 1 69 ? -3.722 6.858 -8.750 1.00 89.50 69 SER A CA 1
ATOM 560 C C . SER A 1 69 ? -3.803 6.082 -10.060 1.00 89.50 69 SER A C 1
ATOM 562 O O . SER A 1 69 ? -4.403 5.006 -10.135 1.00 89.50 69 SER A O 1
ATOM 564 N N . LYS A 1 70 ? -3.223 6.646 -11.117 1.00 92.38 70 LYS A N 1
ATOM 565 C CA . LYS A 1 70 ? -3.210 6.052 -12.451 1.00 92.38 70 LYS A CA 1
ATOM 566 C C . LYS A 1 70 ? -1.824 6.188 -13.059 1.00 92.38 70 LYS A C 1
ATOM 568 O O . LYS A 1 70 ? -1.276 7.289 -13.097 1.00 92.38 70 LYS A O 1
ATOM 573 N N . ILE A 1 71 ? -1.286 5.083 -13.563 1.00 95.25 71 ILE A N 1
ATOM 574 C CA . ILE A 1 71 ? -0.108 5.110 -14.431 1.00 95.25 71 ILE A CA 1
ATOM 575 C C . ILE A 1 71 ? -0.584 5.584 -15.804 1.00 95.25 71 ILE A C 1
ATOM 577 O O . ILE A 1 71 ? -1.527 5.029 -16.366 1.00 95.25 71 ILE A O 1
ATOM 581 N N . LEU A 1 72 ? -0.002 6.678 -16.282 1.00 96.06 72 LEU A N 1
ATOM 582 C CA . LEU A 1 72 ? -0.344 7.300 -17.558 1.00 96.06 72 LEU A CA 1
ATOM 583 C C . LEU A 1 72 ? 0.621 6.877 -18.660 1.00 96.06 72 LEU A C 1
ATOM 585 O O . LEU A 1 72 ? 0.233 6.866 -19.821 1.00 96.06 72 LEU A O 1
ATOM 589 N N . GLU A 1 73 ? 1.865 6.583 -18.289 1.00 96.75 73 GLU A N 1
ATOM 590 C CA . GLU A 1 73 ? 2.940 6.243 -19.211 1.00 96.75 73 GLU A CA 1
ATOM 591 C C . GLU A 1 73 ? 4.041 5.513 -18.450 1.00 96.75 73 GLU A C 1
ATOM 593 O O . GLU A 1 73 ? 4.347 5.882 -17.311 1.00 96.75 73 GLU A O 1
ATOM 598 N N . TYR A 1 74 ? 4.616 4.492 -19.072 1.00 97.75 74 TYR A N 1
ATOM 599 C CA . TYR A 1 74 ? 5.739 3.732 -18.545 1.00 97.75 74 TYR A CA 1
ATOM 600 C C . TYR A 1 74 ? 6.577 3.249 -19.724 1.00 97.75 74 TYR A C 1
ATOM 602 O O . TYR A 1 74 ? 6.080 2.484 -20.546 1.00 97.75 74 TYR A O 1
ATOM 610 N N . ASN A 1 75 ? 7.789 3.780 -19.865 1.00 97.12 75 ASN A N 1
ATOM 611 C CA . ASN A 1 75 ? 8.633 3.503 -21.022 1.00 97.12 75 ASN A CA 1
ATOM 612 C C . ASN A 1 75 ? 10.114 3.753 -20.704 1.00 97.12 75 ASN A C 1
ATOM 614 O O . ASN A 1 75 ? 10.451 4.378 -19.690 1.00 97.12 75 ASN A O 1
ATOM 618 N N . ASP A 1 76 ? 10.996 3.286 -21.580 1.00 95.38 76 ASP A N 1
ATOM 619 C CA . ASP A 1 76 ? 12.387 3.704 -21.613 1.00 95.38 76 ASP A CA 1
ATOM 620 C C . ASP A 1 76 ? 12.573 4.986 -22.445 1.00 95.38 76 ASP A C 1
ATOM 622 O O . ASP A 1 76 ? 11.725 5.397 -23.240 1.00 95.38 76 ASP A O 1
ATOM 626 N N . VAL A 1 77 ? 13.688 5.680 -22.227 1.00 92.62 77 VAL A N 1
ATOM 627 C CA . VAL A 1 77 ? 14.049 6.879 -22.981 1.00 92.62 77 VAL A CA 1
ATOM 628 C C . VAL A 1 77 ? 14.812 6.456 -24.230 1.00 92.62 77 VAL A C 1
ATOM 630 O O . VAL A 1 77 ? 16.041 6.368 -24.235 1.00 92.62 77 VAL A O 1
ATOM 633 N N . GLN A 1 78 ? 14.074 6.258 -25.319 1.00 83.00 78 GLN A N 1
ATOM 634 C CA . GLN A 1 78 ? 14.635 5.966 -26.638 1.00 83.00 78 GLN A CA 1
ATOM 635 C C . GLN A 1 78 ? 15.242 7.230 -27.260 1.00 83.00 78 GLN A C 1
ATOM 637 O O . GLN A 1 78 ? 14.631 7.917 -28.077 1.00 83.00 78 GLN A O 1
ATOM 642 N N . SER A 1 79 ? 16.454 7.576 -26.827 1.00 83.31 79 SER A N 1
ATOM 643 C CA . SER A 1 79 ? 17.176 8.759 -27.294 1.00 83.31 79 SER A CA 1
ATOM 644 C C . SER A 1 79 ? 18.557 8.399 -27.820 1.00 83.31 79 SER A C 1
ATOM 646 O O . SER A 1 79 ? 19.388 7.839 -27.107 1.00 83.31 79 SER A O 1
ATOM 648 N N . THR A 1 80 ? 18.849 8.830 -29.047 1.00 82.56 80 THR A N 1
ATOM 649 C CA . THR A 1 80 ? 20.195 8.754 -29.638 1.00 82.56 80 THR A CA 1
ATOM 650 C C . THR A 1 80 ? 21.205 9.658 -28.932 1.00 82.56 80 THR A C 1
ATOM 652 O O . THR A 1 80 ? 22.407 9.522 -29.137 1.00 82.56 80 THR A O 1
ATOM 655 N N . GLN A 1 81 ? 20.735 10.568 -28.074 1.00 85.88 81 GLN A N 1
ATOM 656 C CA . GLN A 1 81 ? 21.581 11.466 -27.291 1.00 85.88 81 GLN A CA 1
ATOM 657 C C . GLN A 1 81 ? 22.000 10.854 -25.946 1.00 85.88 81 GLN A C 1
ATOM 659 O O . GLN A 1 81 ? 22.913 11.371 -25.304 1.00 85.88 81 GLN A O 1
ATOM 664 N N . ILE A 1 82 ? 21.364 9.759 -25.507 1.00 89.88 82 ILE A N 1
ATOM 665 C CA . ILE A 1 82 ? 21.621 9.125 -24.205 1.00 89.88 82 ILE A CA 1
ATOM 666 C C . ILE A 1 82 ? 22.082 7.682 -24.419 1.00 89.88 82 ILE A C 1
ATOM 668 O O . ILE A 1 82 ? 21.343 6.723 -24.223 1.00 89.88 82 ILE A O 1
ATOM 672 N N . LEU A 1 83 ? 23.340 7.533 -24.834 1.00 93.25 83 LEU A N 1
ATOM 673 C CA . LEU A 1 83 ? 23.952 6.233 -25.144 1.00 93.25 83 LEU A CA 1
ATOM 674 C C . LEU A 1 83 ? 25.181 5.925 -24.280 1.00 93.25 83 LEU A C 1
ATOM 676 O O . LEU A 1 83 ? 25.871 4.938 -24.512 1.00 93.25 83 LEU A O 1
ATOM 680 N N . THR A 1 84 ? 25.486 6.767 -23.294 1.00 94.00 84 THR A N 1
ATOM 681 C CA . THR A 1 84 ? 26.728 6.690 -22.507 1.00 94.00 84 THR A CA 1
ATOM 682 C C . THR A 1 84 ? 26.766 5.517 -21.524 1.00 94.00 84 THR A C 1
ATOM 684 O O . THR A 1 84 ? 27.850 5.109 -21.119 1.00 94.00 84 THR A O 1
ATOM 687 N N . SER A 1 85 ? 25.608 4.968 -21.146 1.00 94.25 85 SER A N 1
ATOM 688 C CA . SER A 1 85 ? 25.472 3.828 -20.232 1.00 94.25 85 SER A CA 1
ATOM 689 C C . SER A 1 85 ? 25.095 2.548 -20.981 1.00 94.25 85 SER A C 1
ATOM 691 O O . SER A 1 85 ? 24.480 2.591 -22.047 1.00 94.25 85 SER A O 1
ATOM 693 N N . ASP A 1 86 ? 25.418 1.396 -20.397 1.00 93.94 86 ASP A N 1
ATOM 694 C CA . ASP A 1 86 ? 24.898 0.085 -20.791 1.00 93.94 86 ASP A CA 1
ATOM 695 C C . ASP A 1 86 ? 23.437 -0.151 -20.356 1.00 93.94 86 ASP A C 1
ATOM 697 O O . ASP A 1 86 ? 22.867 -1.194 -20.681 1.00 93.94 86 ASP A O 1
ATOM 701 N N . HIS A 1 87 ? 22.818 0.835 -19.698 1.00 95.19 87 HIS A N 1
ATOM 702 C CA . HIS A 1 87 ? 21.390 0.900 -19.399 1.00 95.19 87 HIS A CA 1
ATOM 703 C C . HIS A 1 87 ? 20.665 1.960 -20.249 1.00 95.19 87 HIS A C 1
ATOM 705 O O . HIS A 1 87 ? 21.267 2.941 -20.703 1.00 95.19 87 HIS A O 1
ATOM 711 N N . SER A 1 88 ? 19.362 1.776 -20.478 1.00 94.50 88 SER A N 1
ATOM 712 C CA . SER A 1 88 ? 18.452 2.831 -20.960 1.00 94.50 88 SER A CA 1
ATOM 713 C C . SER A 1 88 ? 17.714 3.451 -19.767 1.00 94.50 88 SER A C 1
ATOM 715 O O . SER A 1 88 ? 17.222 2.697 -18.925 1.00 94.50 88 SER A O 1
ATOM 717 N N . PRO A 1 89 ? 17.629 4.790 -19.641 1.00 96.50 89 PRO A N 1
ATOM 718 C CA . PRO A 1 89 ? 16.834 5.408 -18.585 1.00 96.50 89 PRO A CA 1
ATOM 719 C C . PRO A 1 89 ? 15.366 5.006 -18.708 1.00 96.50 89 PRO A C 1
ATOM 721 O O . PRO A 1 89 ? 14.810 5.043 -19.798 1.00 96.50 89 PRO A O 1
ATOM 724 N N . VAL A 1 90 ? 14.721 4.690 -17.589 1.00 97.62 90 VAL A N 1
ATOM 725 C CA . VAL A 1 90 ? 13.293 4.349 -17.544 1.00 97.62 90 VAL A CA 1
ATOM 726 C C . VAL A 1 90 ? 12.528 5.441 -16.820 1.00 97.62 90 VAL A C 1
ATOM 728 O O . VAL A 1 90 ? 12.998 5.984 -15.817 1.00 97.62 90 VAL A O 1
ATOM 731 N N . PHE A 1 91 ? 11.336 5.762 -17.312 1.00 97.56 91 PHE A N 1
ATOM 732 C CA . PHE A 1 91 ? 10.463 6.750 -16.700 1.00 97.56 91 PHE A CA 1
ATOM 733 C C . PHE A 1 91 ? 9.034 6.231 -16.563 1.00 97.56 91 PHE A C 1
ATOM 735 O O . PHE A 1 91 ? 8.557 5.397 -17.328 1.00 97.56 91 PHE A O 1
ATOM 742 N N . MET A 1 92 ? 8.332 6.764 -15.565 1.00 97.75 92 MET A N 1
ATOM 743 C CA . MET A 1 92 ? 6.907 6.544 -15.371 1.00 97.75 92 MET A CA 1
ATOM 744 C C . MET A 1 92 ? 6.244 7.886 -15.106 1.00 97.75 92 MET A C 1
ATOM 746 O O . MET A 1 92 ? 6.662 8.635 -14.220 1.00 97.75 92 MET A O 1
ATOM 750 N N . ARG A 1 93 ? 5.170 8.172 -15.836 1.00 97.06 93 ARG A N 1
ATOM 751 C CA . ARG A 1 93 ? 4.295 9.309 -15.567 1.00 97.06 93 ARG A CA 1
ATOM 752 C C . ARG A 1 93 ? 3.028 8.797 -14.911 1.00 97.06 93 ARG A C 1
ATOM 754 O O . ARG A 1 93 ? 2.355 7.915 -15.442 1.00 97.06 93 ARG A O 1
ATOM 761 N N . CYS A 1 94 ? 2.669 9.364 -13.768 1.00 95.50 94 CYS A N 1
ATOM 762 C CA . CYS A 1 94 ? 1.452 9.002 -13.054 1.00 95.50 94 CYS A CA 1
ATOM 763 C C . CYS A 1 94 ? 0.608 10.236 -12.718 1.00 95.50 94 CYS A C 1
ATOM 765 O O . CYS A 1 94 ? 1.106 11.356 -12.622 1.00 95.50 94 CYS A O 1
ATOM 767 N N . SER A 1 95 ? -0.694 10.017 -12.558 1.00 93.75 95 SER A N 1
ATOM 768 C CA . SER A 1 95 ? -1.611 10.957 -11.918 1.00 93.75 95 SER A CA 1
ATOM 769 C C . SER A 1 95 ? -1.966 10.410 -10.546 1.00 93.75 95 SER A C 1
ATOM 771 O O . SER A 1 95 ? -2.271 9.224 -10.409 1.00 93.75 95 SER A O 1
ATOM 773 N N . CYS A 1 96 ? -1.934 11.263 -9.531 1.00 88.88 96 CYS A N 1
ATOM 774 C CA . CYS A 1 96 ? -2.381 10.927 -8.191 1.00 88.88 96 CYS A CA 1
ATOM 775 C C . CYS A 1 96 ? -3.204 12.076 -7.615 1.00 88.88 96 CYS A C 1
ATOM 777 O O . CYS A 1 96 ? -2.927 13.254 -7.853 1.00 88.88 96 CYS A O 1
ATOM 779 N N . GLN A 1 97 ? -4.236 11.732 -6.848 1.00 81.12 97 GLN A N 1
ATOM 780 C CA . GLN A 1 97 ? -4.995 12.734 -6.122 1.00 81.12 97 GLN A CA 1
ATOM 781 C C . GLN A 1 97 ? -4.168 13.253 -4.942 1.00 81.12 97 GLN A C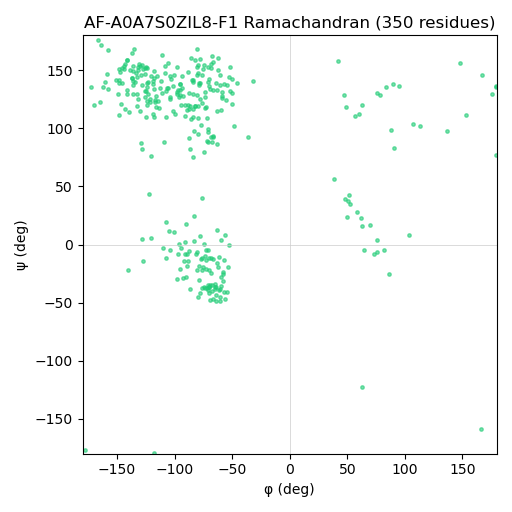 1
ATOM 783 O O . GLN A 1 97 ? -3.842 12.507 -4.017 1.00 81.12 97 GLN A O 1
ATOM 788 N N . LEU A 1 98 ? -3.863 14.551 -4.944 1.00 75.06 98 LEU A N 1
ATOM 789 C CA . LEU A 1 98 ? -3.240 15.191 -3.792 1.00 75.06 98 LEU A CA 1
ATOM 790 C C . LEU A 1 98 ? -4.266 15.355 -2.673 1.00 75.06 98 LEU A C 1
ATOM 792 O O . LEU A 1 98 ? -5.255 16.081 -2.789 1.00 75.06 98 LEU A O 1
ATOM 796 N N . ILE A 1 99 ? -3.995 14.692 -1.555 1.00 67.62 99 ILE A N 1
ATOM 797 C CA . ILE A 1 99 ? -4.738 14.882 -0.321 1.00 67.62 99 ILE A CA 1
ATOM 798 C C . ILE A 1 99 ? -4.034 15.971 0.482 1.00 67.62 99 ILE A C 1
ATOM 800 O O . ILE A 1 99 ? -2.942 15.771 1.011 1.00 67.62 99 ILE A O 1
ATOM 804 N N . HIS A 1 100 ? -4.670 17.133 0.607 1.00 62.50 100 HIS A N 1
ATOM 805 C CA . HIS A 1 100 ? -4.181 18.180 1.494 1.00 62.50 100 HIS A CA 1
ATOM 806 C C . HIS A 1 100 ? -4.394 17.743 2.955 1.00 62.50 100 HIS A C 1
ATOM 808 O O . HIS A 1 100 ? -5.500 17.809 3.489 1.00 62.50 100 HIS A O 1
ATOM 814 N N . THR A 1 101 ? -3.339 17.236 3.601 1.00 54.38 101 THR A N 1
ATOM 815 C CA . THR A 1 101 ? -3.415 16.670 4.960 1.00 54.38 101 THR A CA 1
ATOM 816 C C . THR A 1 101 ? -3.441 17.720 6.063 1.00 54.38 101 THR A C 1
ATOM 818 O O . THR A 1 101 ? -3.839 17.404 7.186 1.00 54.38 101 THR A O 1
ATOM 821 N N . SER A 1 102 ? -3.020 18.950 5.769 1.00 53.69 102 SER A N 1
ATOM 822 C CA . SER A 1 102 ? -3.175 20.093 6.661 1.00 53.69 102 SER A CA 1
ATOM 823 C C . SER A 1 102 ? -4.595 20.627 6.542 1.00 53.69 102 SER A C 1
ATOM 825 O O . SER A 1 102 ? -4.930 21.283 5.562 1.00 53.69 102 SER A O 1
ATOM 827 N N . GLY A 1 103 ? -5.435 20.432 7.558 1.00 50.03 103 GLY A N 1
ATOM 828 C CA . GLY A 1 103 ? -6.529 21.377 7.780 1.00 50.03 103 GLY A CA 1
ATOM 829 C C . GLY A 1 103 ? -5.959 22.796 7.679 1.00 50.03 103 GLY A C 1
ATOM 830 O O . GLY A 1 103 ? -4.817 23.014 8.086 1.00 50.03 103 GLY A O 1
ATOM 831 N N . LEU A 1 104 ? -6.684 23.713 7.037 1.00 47.03 104 LEU A N 1
ATOM 832 C CA . LEU A 1 104 ? -6.317 25.118 6.841 1.00 47.03 104 LEU A CA 1
ATOM 833 C C . LEU A 1 104 ? -5.584 25.679 8.079 1.00 47.03 104 LEU A C 1
ATOM 835 O O . LEU A 1 104 ? -6.220 26.192 8.992 1.00 47.03 104 LEU A O 1
ATOM 839 N N . ARG A 1 105 ? -4.243 25.630 8.120 1.00 46.94 105 ARG A N 1
ATOM 840 C CA . ARG A 1 105 ? -3.411 26.308 9.133 1.00 46.94 105 ARG A CA 1
ATOM 841 C C . ARG A 1 105 ? -3.337 27.806 8.807 1.00 46.94 105 ARG A C 1
ATOM 843 O O . ARG A 1 105 ? -2.283 28.427 8.873 1.00 46.94 105 ARG A O 1
ATOM 850 N N . GLY A 1 106 ? -4.457 28.383 8.381 1.00 43.00 106 GLY A N 1
ATOM 851 C CA . GLY A 1 106 ? -4.628 29.822 8.292 1.00 43.00 106 GLY A CA 1
ATOM 852 C C . GLY A 1 106 ? -4.944 30.354 9.682 1.00 43.00 106 GLY A C 1
ATOM 853 O O . GLY A 1 106 ? -5.618 29.681 10.457 1.00 43.00 106 GLY A O 1
ATOM 854 N N . ARG A 1 107 ? -4.501 31.577 9.981 1.00 46.69 107 ARG A N 1
ATOM 855 C CA . ARG A 1 107 ? -4.680 32.304 11.257 1.00 46.69 107 ARG A CA 1
ATOM 856 C C . ARG A 1 107 ? -6.137 32.411 11.770 1.00 46.69 107 ARG A C 1
ATOM 858 O O . ARG A 1 107 ? -6.352 32.929 12.856 1.00 46.69 107 ARG A O 1
ATOM 865 N N . ASN A 1 108 ? -7.116 31.868 11.044 1.00 42.59 108 ASN A N 1
ATOM 866 C CA . ASN A 1 108 ? -8.538 31.844 11.389 1.00 42.59 108 ASN A CA 1
ATOM 867 C C . ASN A 1 108 ? -8.993 30.560 12.118 1.00 42.59 108 ASN A C 1
ATOM 869 O O . ASN A 1 108 ? -10.157 30.473 12.500 1.00 42.59 108 ASN A O 1
ATOM 873 N N . THR A 1 109 ? -8.130 29.559 12.339 1.00 47.62 109 THR A N 1
ATOM 874 C CA . THR A 1 109 ? -8.496 28.353 13.117 1.00 47.62 109 THR A CA 1
ATOM 875 C C . THR A 1 109 ? -8.691 28.618 14.607 1.00 47.62 109 THR A C 1
ATOM 877 O O . THR A 1 109 ? -9.431 27.883 15.250 1.00 47.62 109 THR A O 1
ATOM 880 N N . MET A 1 110 ? -8.125 29.701 15.148 1.00 40.94 110 MET A N 1
ATOM 881 C CA . MET A 1 110 ? -8.330 30.076 16.552 1.00 40.94 110 MET A CA 1
ATOM 882 C C . MET A 1 110 ? -9.772 30.532 16.843 1.00 40.94 110 MET A C 1
ATOM 884 O O . MET A 1 110 ? -10.245 30.372 17.960 1.00 40.94 110 MET A O 1
ATOM 888 N N . LEU A 1 111 ? -10.501 31.025 15.831 1.00 44.31 111 LEU A N 1
ATOM 889 C CA . LEU A 1 111 ? -11.909 31.429 15.958 1.00 44.31 111 LEU A CA 1
ATOM 890 C C . LEU A 1 111 ? -12.904 30.274 15.735 1.00 44.31 111 LEU A C 1
ATOM 892 O O . LEU A 1 111 ? -14.101 30.456 15.935 1.00 44.31 111 LEU A O 1
ATOM 896 N N . ARG A 1 112 ? -12.431 29.078 15.350 1.00 46.03 112 ARG A N 1
ATOM 897 C CA . ARG A 1 112 ? -13.265 27.868 15.182 1.00 46.03 112 ARG A CA 1
ATOM 898 C C . ARG A 1 112 ? -13.267 26.933 16.392 1.00 46.03 112 ARG A C 1
ATOM 900 O O . ARG A 1 112 ? -13.966 25.932 16.366 1.00 46.03 112 ARG A O 1
ATOM 907 N N . LEU A 1 113 ? -12.546 27.286 17.456 1.00 43.41 113 LEU A N 1
ATOM 908 C CA . LEU A 1 113 ? -12.616 26.620 18.765 1.00 43.41 113 LEU A CA 1
ATOM 909 C C . LEU A 1 113 ? -13.855 27.039 19.581 1.00 43.41 113 LEU A C 1
ATOM 911 O O . LEU A 1 113 ? -13.989 26.679 20.745 1.00 43.41 113 LEU A O 1
ATOM 915 N N . SER A 1 114 ? -14.772 27.803 18.985 1.00 43.69 114 SER A N 1
ATOM 916 C CA . SER A 1 114 ? -16.050 28.136 19.601 1.00 43.69 114 SER A CA 1
ATOM 917 C C . SER A 1 114 ? -17.044 26.999 19.367 1.00 43.69 114 SER A C 1
ATOM 919 O O . SER A 1 114 ? -17.685 26.943 18.318 1.00 43.69 114 SER A O 1
ATOM 921 N N . ARG A 1 115 ? -17.145 26.153 20.402 1.00 49.28 115 ARG A N 1
ATOM 922 C CA . ARG A 1 115 ? -18.125 25.097 20.721 1.00 49.28 115 ARG A CA 1
ATOM 923 C C . ARG A 1 115 ? -17.531 23.687 20.678 1.00 49.28 115 ARG A C 1
ATOM 925 O O . ARG A 1 115 ? -17.426 23.057 19.632 1.00 49.28 115 ARG A O 1
ATOM 932 N N . ASP A 1 116 ? -17.264 23.158 21.870 1.00 48.72 116 ASP A N 1
ATOM 933 C CA . ASP A 1 116 ? -16.997 21.743 22.177 1.00 48.72 116 ASP A CA 1
ATOM 934 C C . ASP A 1 116 ? -18.115 20.765 21.727 1.00 48.72 116 ASP A C 1
ATOM 936 O O . ASP A 1 116 ? -18.063 19.579 22.033 1.00 48.72 116 ASP A O 1
ATOM 940 N N . THR A 1 117 ? -19.121 21.223 20.973 1.00 52.31 117 THR A N 1
ATOM 941 C CA . THR A 1 117 ? -20.285 20.440 20.528 1.00 52.31 117 THR A CA 1
ATOM 942 C C . THR A 1 117 ? -20.084 19.709 19.196 1.00 52.31 117 THR A C 1
ATOM 944 O O . THR A 1 117 ? -20.918 18.890 18.831 1.00 52.31 117 THR A O 1
ATOM 947 N N . ASP A 1 118 ? -18.986 19.954 18.470 1.00 65.94 118 ASP A N 1
ATOM 948 C CA . ASP A 1 118 ? -18.753 19.376 17.132 1.00 65.94 118 ASP A CA 1
ATOM 949 C C . ASP A 1 118 ? -17.672 18.280 17.102 1.00 65.94 118 ASP A C 1
ATOM 951 O O . ASP A 1 118 ? -17.113 17.977 16.047 1.00 65.94 118 ASP A O 1
ATOM 955 N N . LEU A 1 119 ? -17.331 17.679 18.241 1.00 77.44 119 LEU A N 1
ATOM 956 C CA . LEU A 1 119 ? -16.282 16.658 18.299 1.00 77.44 119 LEU A CA 1
ATOM 957 C C . LEU A 1 119 ? -16.747 15.335 17.686 1.00 77.44 119 LEU A C 1
ATOM 959 O O . LEU A 1 119 ? -17.800 14.814 18.043 1.00 77.44 119 LEU A O 1
ATOM 963 N N . LEU A 1 120 ? -15.925 14.768 16.800 1.00 84.38 120 LEU A N 1
ATOM 964 C CA . LEU A 1 120 ? -16.129 13.425 16.261 1.00 84.38 120 LEU A CA 1
ATOM 965 C C . LEU A 1 120 ? -15.221 12.416 16.962 1.00 84.38 120 LEU A C 1
ATOM 967 O O . LEU A 1 120 ? -14.071 12.707 17.298 1.00 84.38 120 LEU A O 1
ATOM 971 N N . TYR A 1 121 ? -15.736 11.206 17.118 1.00 87.88 121 TYR A N 1
ATOM 972 C CA . TYR A 1 121 ? -15.026 10.057 17.653 1.00 87.88 121 TYR A CA 1
ATOM 973 C C . TYR A 1 121 ? -15.085 8.930 16.637 1.00 87.88 121 TYR A C 1
ATOM 975 O O . TYR A 1 121 ? -16.121 8.699 16.020 1.00 87.88 121 TYR A O 1
ATOM 983 N N . LEU A 1 122 ? -13.965 8.234 16.470 1.00 91.12 122 LEU A N 1
ATOM 984 C CA . LEU A 1 122 ? -13.916 6.958 15.777 1.00 91.12 122 LEU A CA 1
ATOM 985 C C . LEU A 1 122 ? -13.989 5.850 16.819 1.00 91.12 122 LEU A C 1
ATOM 987 O O . LEU A 1 122 ? -13.165 5.821 17.737 1.00 91.12 122 LEU A O 1
ATOM 991 N N . LYS A 1 123 ? -14.934 4.931 16.630 1.00 91.25 123 LYS A N 1
ATOM 992 C CA . LYS A 1 123 ? -15.037 3.694 17.397 1.00 91.25 123 LYS A CA 1
ATOM 993 C C . LYS A 1 123 ? -14.856 2.506 16.477 1.00 91.25 123 LYS A C 1
ATOM 995 O O . LYS A 1 123 ? -15.555 2.359 15.480 1.00 91.25 123 LYS A O 1
ATOM 1000 N N . LEU A 1 124 ? -13.901 1.655 16.814 1.00 92.31 124 LEU A N 1
ATOM 1001 C CA . LEU A 1 124 ? -13.748 0.351 16.193 1.00 92.31 124 LEU A CA 1
ATOM 1002 C C . LEU A 1 124 ? -14.667 -0.621 16.944 1.00 92.31 124 LEU A C 1
ATOM 1004 O O . LEU A 1 124 ? -14.417 -0.945 18.104 1.00 92.31 124 LEU A O 1
ATOM 1008 N N . GLU A 1 125 ? -15.761 -1.030 16.311 1.00 90.94 125 GLU A N 1
ATOM 1009 C CA . GLU A 1 125 ? -16.827 -1.839 16.918 1.00 90.94 125 GLU A CA 1
ATOM 1010 C C . GLU A 1 125 ? -16.437 -3.309 17.023 1.00 90.94 125 GLU A C 1
ATOM 1012 O O . GLU A 1 125 ? -16.691 -3.970 18.035 1.00 90.94 125 GLU A O 1
ATOM 1017 N N . SER A 1 126 ? -15.799 -3.824 15.974 1.00 93.75 126 SER A N 1
ATOM 1018 C CA . SER A 1 126 ? -15.298 -5.189 15.935 1.00 93.75 126 SER A CA 1
ATOM 1019 C C . SER A 1 126 ? -14.004 -5.281 15.141 1.00 93.75 126 SER A C 1
ATOM 1021 O O . SER A 1 126 ? -13.741 -4.477 14.245 1.00 93.75 126 SER A O 1
ATOM 1023 N N . LEU A 1 127 ? -13.180 -6.259 15.504 1.00 95.44 127 LEU A N 1
ATOM 1024 C CA . LEU A 1 127 ? -11.966 -6.603 14.779 1.00 95.44 127 LEU A CA 1
ATOM 1025 C C . LEU A 1 127 ? -11.709 -8.097 14.940 1.00 95.44 127 LEU A C 1
ATOM 1027 O O . LEU A 1 127 ? -11.714 -8.601 16.059 1.00 95.44 127 LEU A O 1
ATOM 1031 N N . VAL A 1 128 ? -11.471 -8.810 13.848 1.00 94.62 128 VAL A N 1
ATOM 1032 C CA . VAL A 1 128 ? -11.180 -10.244 13.833 1.00 94.62 128 VAL A CA 1
ATOM 1033 C C . VAL A 1 128 ? -9.957 -10.481 12.965 1.00 94.62 128 VAL A C 1
ATOM 1035 O O . VAL A 1 128 ? -9.942 -10.103 11.795 1.00 94.62 128 VAL A O 1
ATOM 1038 N N . VAL A 1 129 ? -8.940 -11.132 13.526 1.00 93.69 129 VAL A N 1
ATOM 1039 C CA . VAL A 1 129 ? -7.759 -11.556 12.768 1.00 93.69 129 VAL A CA 1
ATOM 1040 C C . VAL A 1 129 ? -7.970 -12.982 12.280 1.00 93.69 129 VAL A C 1
ATOM 1042 O O . VAL A 1 129 ? -8.263 -13.885 13.067 1.00 93.69 129 VAL A O 1
ATOM 1045 N N . LYS A 1 130 ? -7.787 -13.194 10.979 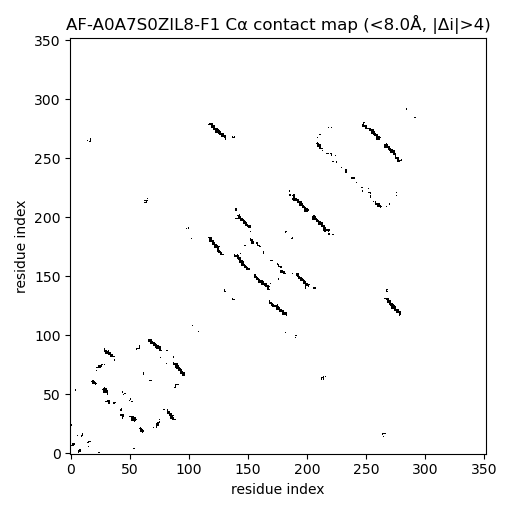1.00 91.06 130 LYS A N 1
ATOM 1046 C CA . LYS A 1 130 ? -7.909 -14.501 10.328 1.00 91.06 130 LYS A CA 1
ATOM 1047 C C . LYS A 1 130 ? -6.624 -14.832 9.561 1.00 91.06 130 LYS A C 1
ATOM 1049 O O . LYS A 1 130 ? -5.913 -13.923 9.128 1.00 91.06 130 LYS A O 1
ATOM 1054 N N . PRO A 1 131 ? -6.300 -16.120 9.378 1.00 87.56 131 PRO A N 1
ATOM 1055 C CA . PRO A 1 131 ? -5.203 -16.521 8.506 1.00 87.56 131 PRO A CA 1
ATOM 1056 C C . PRO A 1 131 ? -5.536 -16.197 7.042 1.00 87.56 131 PRO A C 1
ATOM 1058 O O . PRO A 1 131 ? -6.700 -15.998 6.685 1.00 87.56 131 PRO A O 1
ATOM 1061 N N . LEU A 1 132 ? -4.517 -16.169 6.183 1.00 85.56 132 LEU A N 1
ATOM 1062 C CA . LEU A 1 132 ? -4.730 -15.990 4.748 1.00 85.56 132 LEU A CA 1
ATOM 1063 C C . LEU A 1 132 ? -5.512 -17.177 4.150 1.00 85.56 132 LEU A C 1
ATOM 1065 O O . LEU A 1 132 ? -5.235 -18.336 4.481 1.00 85.56 132 LEU A O 1
ATOM 1069 N N . PRO A 1 133 ? -6.472 -16.923 3.246 1.00 68.06 133 PRO A N 1
ATOM 1070 C CA . PRO A 1 133 ? -7.177 -17.984 2.545 1.00 68.06 133 PRO A CA 1
ATOM 1071 C C . PRO A 1 133 ? -6.254 -18.650 1.503 1.00 68.06 133 PRO A C 1
ATOM 1073 O O . PRO A 1 133 ? -6.004 -18.086 0.444 1.00 68.06 133 PRO A O 1
ATOM 1076 N N . ARG A 1 134 ? -5.843 -19.899 1.785 1.00 61.53 134 ARG A N 1
ATOM 1077 C CA . ARG A 1 134 ? -5.077 -20.855 0.939 1.00 61.53 134 ARG A CA 1
ATOM 1078 C C . ARG A 1 134 ? -3.541 -20.711 0.921 1.00 61.53 134 ARG A C 1
ATOM 1080 O O . ARG A 1 134 ? -2.986 -19.641 0.731 1.00 61.53 134 ARG A O 1
ATOM 1087 N N . ASN A 1 135 ? -2.888 -21.875 1.033 1.00 48.69 135 ASN A N 1
ATOM 1088 C CA . ASN A 1 135 ? -1.515 -22.236 0.635 1.00 48.69 135 ASN A CA 1
ATOM 1089 C C . ASN A 1 135 ? -0.334 -21.336 1.054 1.00 48.69 135 ASN A C 1
ATOM 1091 O O . ASN A 1 135 ? 0.729 -21.387 0.440 1.00 48.69 135 ASN A O 1
ATOM 1095 N N . THR A 1 136 ? -0.472 -20.558 2.122 1.00 54.78 136 THR A N 1
ATOM 1096 C CA . THR A 1 136 ? 0.672 -19.947 2.804 1.00 54.78 136 THR A CA 1
ATOM 1097 C C . THR A 1 136 ? 0.942 -20.717 4.089 1.00 54.78 136 THR A C 1
ATOM 1099 O O . THR A 1 136 ? 0.063 -20.793 4.943 1.00 54.78 136 THR A O 1
ATOM 1102 N N . ASN A 1 137 ? 2.168 -21.207 4.292 1.00 54.00 137 ASN A N 1
ATOM 1103 C CA . ASN A 1 137 ? 2.643 -21.751 5.579 1.00 54.00 137 ASN A CA 1
ATOM 1104 C C . ASN A 1 137 ? 2.667 -20.695 6.716 1.00 54.00 137 ASN A C 1
ATOM 1106 O O . ASN A 1 137 ? 3.281 -20.913 7.758 1.00 54.00 137 ASN A O 1
ATOM 1110 N N . ALA A 1 138 ? 2.041 -19.530 6.514 1.00 62.50 138 ALA A N 1
ATOM 1111 C CA . ALA A 1 138 ? 1.904 -18.468 7.493 1.00 62.50 138 ALA A CA 1
ATOM 1112 C C . ALA A 1 138 ? 0.916 -18.906 8.582 1.00 62.50 138 ALA A C 1
ATOM 1114 O O . ALA A 1 138 ? -0.303 -18.823 8.428 1.00 62.50 138 ALA A O 1
ATOM 1115 N N . ILE A 1 139 ? 1.468 -19.408 9.682 1.00 73.62 139 ILE A N 1
ATOM 1116 C CA . ILE A 1 139 ? 0.721 -19.781 10.878 1.00 73.62 139 ILE A CA 1
ATOM 1117 C C . ILE A 1 139 ? 0.757 -18.587 11.828 1.00 73.62 139 ILE A C 1
ATOM 1119 O O . ILE A 1 139 ? 1.829 -18.152 12.248 1.00 73.62 139 ILE A O 1
ATOM 1123 N N . LEU A 1 140 ? -0.418 -18.059 12.174 1.00 84.19 140 LEU A N 1
ATOM 1124 C CA . LEU A 1 140 ? -0.527 -17.075 13.247 1.00 84.19 140 LEU A CA 1
ATOM 1125 C C . LEU A 1 140 ? -0.184 -17.752 14.587 1.00 84.19 140 LEU A C 1
ATOM 1127 O O . LEU A 1 140 ? -0.689 -18.851 14.854 1.00 84.19 140 LEU A O 1
ATOM 1131 N N . PRO A 1 141 ? 0.662 -17.136 15.430 1.00 87.75 141 PRO A N 1
ATOM 1132 C CA . PRO A 1 141 ? 1.032 -17.719 16.713 1.00 87.75 141 PRO A CA 1
ATOM 1133 C C . PRO A 1 141 ? -0.166 -17.784 17.666 1.00 87.75 141 PRO A C 1
ATOM 1135 O O . PRO A 1 141 ? -1.143 -17.051 17.536 1.00 87.75 141 PRO A O 1
ATOM 1138 N N . THR A 1 142 ? -0.087 -18.684 18.642 1.00 90.12 142 THR A N 1
ATOM 1139 C CA . THR A 1 142 ? -1.030 -18.716 19.769 1.00 90.12 142 THR A CA 1
ATOM 1140 C C . THR A 1 142 ? -0.414 -17.941 20.929 1.00 90.12 142 THR A C 1
ATOM 1142 O O . THR A 1 142 ? 0.769 -18.121 21.212 1.00 90.12 142 THR A O 1
ATOM 1145 N N . GLY A 1 143 ? -1.184 -17.060 21.562 1.00 91.31 143 GLY A N 1
ATOM 1146 C CA . GLY A 1 143 ? -0.704 -16.265 22.688 1.00 91.31 143 GLY A CA 1
ATOM 1147 C C . GLY A 1 143 ? -1.625 -15.101 23.025 1.00 91.31 143 GLY A C 1
ATOM 1148 O O . GLY A 1 143 ? -2.807 -15.100 22.674 1.00 91.31 143 GLY A O 1
ATOM 1149 N N . ASP A 1 144 ? -1.066 -14.106 23.706 1.00 93.06 144 ASP A N 1
ATOM 1150 C CA . ASP A 1 144 ? -1.778 -12.912 24.140 1.00 93.06 144 ASP A CA 1
ATOM 1151 C C . ASP A 1 144 ? -1.745 -11.845 23.049 1.00 93.06 144 ASP A C 1
ATOM 1153 O O . ASP A 1 144 ? -0.691 -11.307 22.697 1.00 93.06 144 ASP A O 1
ATOM 1157 N N . TRP A 1 145 ? -2.918 -11.501 22.533 1.00 94.38 145 TRP A N 1
ATOM 1158 C CA . TRP A 1 145 ? -3.063 -10.559 21.438 1.00 94.38 145 TRP A CA 1
ATOM 1159 C C . TRP A 1 145 ? -3.498 -9.183 21.913 1.00 94.38 145 TRP A C 1
ATOM 1161 O O . TRP A 1 145 ? -4.432 -9.032 22.700 1.00 94.38 145 TRP A O 1
ATOM 1171 N N . THR A 1 146 ? -2.863 -8.152 21.366 1.00 94.38 146 THR A N 1
ATOM 1172 C CA . THR A 1 146 ? -3.276 -6.755 21.527 1.00 94.38 146 THR A CA 1
ATOM 1173 C C . THR A 1 146 ? -3.364 -6.076 20.172 1.00 94.38 146 THR A C 1
ATOM 1175 O O . THR A 1 146 ? -2.577 -6.367 19.273 1.00 94.38 146 THR A O 1
ATOM 1178 N N . CYS A 1 147 ? -4.312 -5.157 20.039 1.00 94.62 147 CYS A N 1
ATOM 1179 C CA . CYS A 1 147 ? -4.457 -4.299 18.879 1.00 94.62 147 CYS A CA 1
ATOM 1180 C C . CYS A 1 147 ? -4.142 -2.858 19.288 1.00 94.62 147 CYS A C 1
ATOM 1182 O O . CYS A 1 147 ? -4.601 -2.374 20.323 1.00 94.62 147 CYS A O 1
ATOM 1184 N N . THR A 1 148 ? -3.356 -2.161 18.481 1.00 94.69 148 THR A N 1
ATOM 1185 C CA . THR A 1 148 ? -3.101 -0.730 18.619 1.00 94.69 148 THR A CA 1
ATOM 1186 C C . THR A 1 148 ? -3.421 -0.021 17.319 1.00 94.69 148 THR A C 1
ATOM 1188 O O . THR A 1 148 ? -3.232 -0.575 16.240 1.00 94.69 148 THR A O 1
ATOM 1191 N N . ALA A 1 149 ? -3.897 1.216 17.409 1.00 95.12 149 ALA A N 1
ATOM 1192 C CA . ALA A 1 149 ? -4.081 2.058 16.240 1.00 95.12 149 ALA A CA 1
ATOM 1193 C C . ALA A 1 149 ? -3.311 3.365 16.385 1.00 95.12 149 ALA A C 1
ATOM 1195 O O . ALA A 1 149 ? -3.287 3.969 17.457 1.00 95.12 149 ALA A O 1
ATOM 1196 N N . TYR A 1 150 ? -2.698 3.798 15.285 1.00 93.69 150 TYR A N 1
ATOM 1197 C CA . TYR A 1 150 ? -1.951 5.044 15.191 1.00 93.69 150 TYR A CA 1
ATOM 1198 C C . TYR A 1 150 ? -2.491 5.891 14.046 1.00 93.69 150 TYR A C 1
ATOM 1200 O O . TYR A 1 150 ? -2.657 5.405 12.924 1.00 93.69 150 TYR A O 1
ATOM 1208 N N . SER A 1 151 ? -2.735 7.175 14.299 1.00 91.25 151 SER A N 1
ATOM 1209 C CA . SER A 1 151 ? -3.154 8.093 13.241 1.00 91.25 151 SER A CA 1
ATOM 1210 C C . SER A 1 151 ? -2.892 9.555 13.583 1.00 91.25 151 SER A C 1
ATOM 1212 O O . SER A 1 151 ? -3.062 10.003 14.715 1.00 91.25 151 SER A O 1
ATOM 1214 N N . ARG A 1 152 ? -2.575 10.345 12.551 1.00 86.31 152 ARG A N 1
ATOM 1215 C CA . ARG A 1 152 ? -2.613 11.816 12.621 1.00 86.31 152 ARG A CA 1
ATOM 1216 C C . ARG A 1 152 ? -4.036 12.378 12.617 1.00 86.31 152 ARG A C 1
ATOM 1218 O O . ARG A 1 152 ? -4.197 13.578 12.795 1.00 86.31 152 ARG A O 1
ATOM 1225 N N . ALA A 1 153 ? -5.048 11.550 12.358 1.00 85.19 153 ALA A N 1
ATOM 1226 C CA . ALA A 1 153 ? -6.446 11.939 12.497 1.00 85.19 153 ALA A CA 1
ATOM 1227 C C . ALA A 1 153 ? -6.890 11.971 13.965 1.00 85.19 153 ALA A C 1
ATOM 1229 O O . ALA A 1 153 ? -7.868 12.645 14.272 1.00 85.19 153 ALA A O 1
ATOM 1230 N N . PHE A 1 154 ? -6.185 11.263 14.852 1.00 88.12 154 PHE A N 1
ATOM 1231 C CA . PHE A 1 154 ? -6.514 11.191 16.271 1.00 88.12 154 PHE A CA 1
ATOM 1232 C C . PHE A 1 154 ? -5.905 12.366 17.036 1.00 88.12 154 PHE A C 1
ATOM 1234 O O . PHE A 1 154 ? -4.769 12.754 16.751 1.00 88.12 154 PHE A O 1
ATOM 1241 N N . SER A 1 155 ? -6.641 12.906 18.012 1.00 84.12 155 SER A N 1
ATOM 1242 C CA . SER A 1 155 ? -6.138 13.949 18.916 1.00 84.12 155 SER A CA 1
ATOM 1243 C C . SER A 1 155 ? -4.994 13.424 19.775 1.00 84.12 155 SER A C 1
ATOM 1245 O O . SER A 1 155 ? -3.964 14.076 19.911 1.00 84.12 155 SER A O 1
ATOM 1247 N N . GLU A 1 156 ? -5.160 12.209 20.291 1.00 80.00 156 GLU A N 1
ATOM 1248 C CA . GLU A 1 156 ? -4.097 11.401 20.866 1.00 80.00 156 GLU A CA 1
ATOM 1249 C C . GLU A 1 156 ? -3.691 10.401 19.793 1.00 80.00 156 GLU A C 1
ATOM 1251 O O . GLU A 1 156 ? -4.486 9.551 19.410 1.00 80.00 156 GLU A O 1
ATOM 1256 N N . HIS A 1 157 ? -2.476 10.517 19.253 1.00 80.25 157 HIS A N 1
ATOM 1257 C CA . HIS A 1 157 ? -2.018 9.775 18.067 1.00 80.25 157 HIS A CA 1
ATOM 1258 C C . HIS A 1 157 ? -2.027 8.239 18.184 1.00 80.25 157 HIS A C 1
ATOM 1260 O O . HIS A 1 157 ? -1.561 7.562 17.266 1.00 80.25 157 HIS A O 1
ATOM 1266 N N . PHE A 1 158 ? -2.519 7.693 19.293 1.00 89.00 158 PHE A N 1
ATOM 1267 C CA . PHE A 1 158 ? -2.443 6.300 19.678 1.00 89.00 158 PHE A CA 1
ATOM 1268 C C . PHE A 1 158 ? -3.665 5.875 20.500 1.00 89.00 158 PHE A C 1
ATOM 1270 O O . PHE A 1 158 ? -4.065 6.577 21.423 1.00 89.00 158 PHE A O 1
ATOM 1277 N N . CYS A 1 159 ? -4.180 4.677 20.236 1.00 87.56 159 CYS A N 1
ATOM 1278 C CA . CYS A 1 159 ? -5.090 3.970 21.135 1.00 87.56 159 CYS A CA 1
ATOM 1279 C C . CYS A 1 159 ? -4.788 2.461 21.143 1.00 87.56 159 CYS A C 1
ATOM 1281 O O . CYS A 1 159 ? -4.152 1.933 20.224 1.00 87.56 159 CYS A O 1
ATOM 1283 N N . LYS A 1 160 ? -5.208 1.763 22.207 1.00 91.50 160 LYS A N 1
ATOM 1284 C CA . LYS A 1 160 ? -4.921 0.339 22.437 1.00 91.50 160 LYS A CA 1
ATOM 1285 C C . LYS A 1 160 ? -6.162 -0.409 22.924 1.00 91.50 160 LYS A C 1
ATOM 1287 O O . LYS A 1 160 ? -6.912 0.115 23.739 1.00 91.50 160 LYS A O 1
ATOM 1292 N N . SER A 1 161 ? -6.345 -1.633 22.435 1.00 92.38 161 SER A N 1
ATOM 1293 C CA . SER A 1 161 ? -7.437 -2.518 22.826 1.00 92.38 161 SER A CA 1
ATOM 1294 C C . SER A 1 161 ? -7.133 -3.224 24.146 1.00 92.38 161 SER A C 1
ATOM 1296 O O . SER A 1 161 ? -5.985 -3.299 24.597 1.00 92.38 161 SER A O 1
ATOM 1298 N N . ASN A 1 162 ? -8.147 -3.863 24.723 1.00 91.25 162 ASN A N 1
ATOM 1299 C CA . ASN A 1 162 ? -7.911 -4.914 25.707 1.00 91.25 162 ASN A CA 1
ATOM 1300 C C . ASN A 1 162 ? -7.143 -6.105 25.089 1.00 91.25 162 ASN A C 1
ATOM 1302 O O . ASN A 1 162 ? -7.083 -6.281 23.864 1.00 91.25 162 ASN A O 1
ATOM 1306 N N . THR A 1 163 ? -6.532 -6.912 25.956 1.00 92.12 163 THR A N 1
ATOM 1307 C CA . THR A 1 163 ? -5.789 -8.115 25.563 1.00 92.12 163 THR A CA 1
ATOM 1308 C C . THR A 1 163 ? -6.739 -9.297 25.386 1.00 92.12 163 THR A C 1
ATOM 1310 O O . THR A 1 163 ? -7.504 -9.605 26.299 1.00 92.12 163 THR A O 1
ATOM 1313 N N . GLN A 1 164 ? -6.650 -9.990 24.252 1.00 91.44 164 GLN A N 1
ATOM 1314 C CA . GLN A 1 164 ? -7.257 -11.310 24.061 1.00 91.44 164 GLN A CA 1
ATOM 1315 C C . GLN A 1 164 ? -6.249 -12.366 24.495 1.00 91.44 164 GLN A C 1
ATOM 1317 O O . GLN A 1 164 ? -5.167 -12.444 23.918 1.00 91.44 164 GLN A O 1
ATOM 1322 N N . LYS A 1 165 ? -6.573 -13.129 25.538 1.00 90.38 165 LYS A N 1
ATOM 1323 C CA . LYS A 1 165 ? -5.629 -14.075 26.140 1.00 90.38 165 LYS A CA 1
ATOM 1324 C C . LYS A 1 165 ? -5.601 -15.402 25.398 1.00 90.38 165 LYS A C 1
ATOM 1326 O O . LYS A 1 165 ? -6.658 -15.889 25.006 1.00 90.38 165 LYS A O 1
ATOM 1331 N N . ASP A 1 166 ? -4.400 -15.957 25.275 1.00 85.06 166 ASP A N 1
ATOM 1332 C CA . ASP A 1 166 ? -4.118 -17.327 24.826 1.00 85.06 166 ASP A CA 1
ATOM 1333 C C . ASP A 1 166 ? -5.020 -17.831 23.682 1.00 85.06 166 ASP A C 1
ATOM 1335 O O . ASP A 1 166 ? -5.736 -18.827 23.787 1.00 85.06 166 ASP A O 1
ATOM 1339 N N . THR A 1 167 ? -5.033 -17.092 22.572 1.00 86.56 167 THR A N 1
ATOM 1340 C CA . THR A 1 167 ? -5.848 -17.430 21.399 1.00 86.56 167 THR A CA 1
ATOM 1341 C C . THR A 1 167 ? -5.013 -17.465 20.131 1.00 86.56 167 THR A C 1
ATOM 1343 O O . THR A 1 167 ? -4.001 -16.778 19.993 1.00 86.56 167 THR A O 1
ATOM 1346 N N . ARG A 1 168 ? -5.446 -18.290 19.178 1.00 82.31 168 ARG A N 1
ATOM 1347 C CA . ARG A 1 168 ? -4.874 -18.363 17.828 1.00 82.31 168 ARG A CA 1
ATOM 1348 C C . ARG A 1 168 ? -5.558 -17.406 16.850 1.00 82.31 168 ARG A C 1
ATOM 1350 O O . ARG A 1 168 ? -4.941 -16.966 15.886 1.00 82.31 168 ARG A O 1
ATOM 1357 N N . PHE A 1 169 ? -6.831 -17.097 17.092 1.00 85.81 169 PHE A N 1
ATOM 1358 C CA . PHE A 1 169 ? -7.663 -16.269 16.220 1.00 85.81 169 PHE A CA 1
ATOM 1359 C C . PHE A 1 169 ? -8.302 -15.167 17.065 1.00 85.81 169 PHE A C 1
ATOM 1361 O O . PHE A 1 169 ? -9.422 -15.332 17.557 1.00 85.81 169 PHE A O 1
ATOM 1368 N N . PRO A 1 170 ? -7.574 -14.071 17.334 1.00 92.56 170 PRO A N 1
ATOM 1369 C CA . PRO A 1 170 ? -8.071 -13.040 18.224 1.00 92.56 170 PRO A CA 1
ATOM 1370 C C . PRO A 1 170 ? -9.225 -12.269 17.576 1.00 92.56 170 PRO A C 1
ATOM 1372 O O . PRO A 1 170 ? -9.178 -11.878 16.405 1.00 92.56 170 PRO A O 1
ATOM 1375 N N . SER A 1 171 ? -10.263 -12.035 18.376 1.00 93.81 171 SER A N 1
ATOM 1376 C CA . SER A 1 171 ? -11.435 -11.256 17.994 1.00 93.81 171 SER A CA 1
ATOM 1377 C C . SER A 1 171 ? -11.831 -10.303 19.111 1.00 93.81 171 SER A C 1
ATOM 1379 O O . SER A 1 171 ? -11.891 -10.702 20.272 1.00 93.81 171 SER A O 1
ATOM 1381 N N . TRP A 1 172 ? -12.171 -9.074 18.753 1.00 94.69 172 TRP A N 1
ATOM 1382 C CA . TRP A 1 172 ? -12.631 -8.028 19.651 1.00 94.69 172 TRP A CA 1
ATOM 1383 C C . TRP A 1 172 ? -14.030 -7.564 19.246 1.00 94.69 172 TRP A C 1
ATOM 1385 O O . TRP A 1 172 ? -14.349 -7.520 18.056 1.00 94.69 172 TRP A O 1
ATOM 1395 N N . LYS A 1 173 ? -14.864 -7.212 20.232 1.00 90.94 173 LYS A N 1
ATOM 1396 C CA . LYS A 1 173 ? -16.238 -6.723 20.032 1.00 90.94 173 LYS A CA 1
ATOM 1397 C C . LYS A 1 173 ? -16.597 -5.632 21.042 1.00 90.94 173 LYS A C 1
ATOM 1399 O O . LYS A 1 173 ? -16.062 -5.613 22.147 1.00 90.94 173 LYS A O 1
ATOM 1404 N N . GLY A 1 174 ? -17.549 -4.776 20.678 1.00 73.38 174 GLY A N 1
ATOM 1405 C CA . GLY A 1 174 ? -18.309 -3.915 21.592 1.00 73.38 174 GLY A CA 1
ATOM 1406 C C . GLY A 1 174 ? -17.657 -2.576 21.932 1.00 73.38 174 GLY A C 1
ATOM 1407 O O . GLY A 1 174 ? -18.379 -1.633 22.237 1.00 73.38 174 GLY A O 1
ATOM 1408 N N . ASN A 1 175 ? -16.330 -2.480 21.842 1.00 81.62 175 ASN A N 1
ATOM 1409 C CA . ASN A 1 175 ? -15.535 -1.250 21.859 1.00 81.62 175 ASN A CA 1
ATOM 1410 C C . ASN A 1 175 ? -14.050 -1.635 21.761 1.00 81.62 175 ASN A C 1
ATOM 1412 O O . ASN A 1 175 ? -13.344 -1.704 22.767 1.00 81.62 175 ASN A O 1
ATOM 1416 N N . VAL A 1 176 ? -13.583 -1.985 20.565 1.00 86.19 176 VAL A N 1
ATOM 1417 C CA . VAL A 1 176 ? -12.201 -2.448 20.383 1.00 86.19 176 VAL A CA 1
ATOM 1418 C C . VAL A 1 176 ? -11.220 -1.312 20.656 1.00 86.19 176 VAL A C 1
ATOM 1420 O O . VAL A 1 176 ? -10.227 -1.507 21.356 1.00 86.19 176 VAL A O 1
ATOM 1423 N N . LEU A 1 177 ? -11.503 -0.137 20.090 1.00 89.25 177 LEU A N 1
ATOM 1424 C CA . LEU A 1 177 ? -10.713 1.084 20.199 1.00 89.25 177 LEU A CA 1
ATOM 1425 C C . LEU A 1 177 ? -11.637 2.295 20.076 1.00 89.25 177 LEU A C 1
ATOM 1427 O O . LEU A 1 177 ? -12.504 2.310 19.206 1.00 89.25 177 LEU A O 1
ATOM 1431 N N . ASN A 1 178 ? -11.364 3.333 20.861 1.00 90.56 178 ASN A N 1
ATOM 1432 C CA . ASN A 1 178 ? -11.985 4.646 20.729 1.00 90.56 178 ASN A CA 1
ATOM 1433 C C . ASN A 1 178 ? -10.902 5.708 20.568 1.00 90.56 178 ASN A C 1
ATOM 1435 O O . ASN A 1 178 ? -9.912 5.703 21.299 1.00 90.56 178 ASN A O 1
ATOM 1439 N N . ALA A 1 179 ? -11.095 6.630 19.628 1.00 90.38 179 ALA A N 1
ATOM 1440 C CA . ALA A 1 179 ? -10.201 7.761 19.433 1.00 90.38 179 ALA A CA 1
ATOM 1441 C C . ALA A 1 179 ? -10.986 9.030 19.096 1.00 90.38 179 ALA A C 1
ATOM 1443 O O . ALA A 1 179 ? -11.800 9.047 18.170 1.00 90.38 179 ALA A O 1
ATOM 1444 N N . ARG A 1 180 ? -10.698 10.118 19.816 1.00 89.25 180 ARG A N 1
ATOM 1445 C CA . ARG A 1 180 ? -11.179 11.455 19.457 1.00 89.25 180 ARG A CA 1
ATOM 1446 C C . ARG A 1 180 ? -10.471 11.921 18.187 1.00 89.25 180 ARG A C 1
ATOM 1448 O O . ARG A 1 180 ? -9.251 11.800 18.065 1.00 89.25 180 ARG A O 1
ATOM 1455 N N . LEU A 1 181 ? -11.233 12.466 17.246 1.00 86.94 181 LEU A N 1
ATOM 1456 C CA . LEU A 1 181 ? -10.731 12.954 15.967 1.00 86.94 181 LEU A CA 1
ATOM 1457 C C . LEU A 1 181 ? -10.402 14.450 16.036 1.00 86.94 181 LEU A C 1
ATOM 1459 O O . LEU A 1 181 ? -11.071 15.223 16.719 1.00 86.94 181 LEU A O 1
ATOM 1463 N N . ILE A 1 182 ? -9.358 14.859 15.313 1.00 83.56 182 ILE A N 1
ATOM 1464 C CA . ILE A 1 182 ? -8.963 16.272 15.179 1.00 83.56 182 ILE A CA 1
ATOM 1465 C C . ILE A 1 182 ? -9.897 17.011 14.214 1.00 83.56 182 ILE A C 1
ATOM 1467 O O . ILE A 1 182 ? -10.196 18.185 14.413 1.00 83.56 182 ILE A O 1
ATOM 1471 N N . GLU A 1 183 ? -10.332 16.336 13.150 1.00 79.50 183 GLU A N 1
ATOM 1472 C CA . GLU A 1 183 ? -11.219 16.911 12.138 1.00 79.50 183 GLU A CA 1
ATOM 1473 C C . GLU A 1 183 ? -12.675 16.590 12.488 1.00 79.50 183 GLU A C 1
ATOM 1475 O O . GLU A 1 183 ? -13.011 15.443 12.778 1.00 79.50 183 GLU A O 1
ATOM 1480 N N . ASN A 1 184 ? -13.553 17.586 12.388 1.00 78.50 184 ASN A N 1
ATOM 1481 C CA . ASN A 1 184 ? -14.990 17.450 12.643 1.00 78.50 184 ASN A CA 1
ATOM 1482 C C . ASN A 1 184 ? -15.838 17.327 11.361 1.00 78.50 184 ASN A C 1
ATOM 1484 O O . ASN A 1 184 ? -17.067 17.412 11.404 1.00 78.50 184 ASN A O 1
ATOM 1488 N N . LYS A 1 185 ? -15.186 17.138 10.208 1.00 77.19 185 LYS A N 1
ATOM 1489 C CA . LYS A 1 185 ? -15.824 17.039 8.892 1.00 77.19 185 LYS A CA 1
ATOM 1490 C C . LYS A 1 185 ? -15.498 15.714 8.214 1.00 77.19 185 LYS A C 1
ATOM 1492 O O . LYS A 1 185 ? -14.328 15.415 7.969 1.00 77.19 185 LYS A O 1
ATOM 1497 N N . LEU A 1 186 ? -16.533 14.973 7.819 1.00 78.31 186 LEU A N 1
ATOM 1498 C CA . LEU A 1 186 ? -16.389 13.662 7.172 1.00 78.31 186 LEU A CA 1
ATOM 1499 C C . LEU A 1 186 ? -15.634 13.743 5.847 1.00 78.31 186 LEU A C 1
ATOM 1501 O O . LEU A 1 186 ? -14.763 12.928 5.592 1.00 78.31 186 LEU A O 1
ATOM 1505 N N . GLU A 1 187 ? -15.864 14.785 5.051 1.00 76.38 187 GLU A N 1
ATOM 1506 C CA . GLU A 1 187 ? -15.152 15.026 3.786 1.00 76.38 187 GLU A CA 1
ATOM 1507 C C . GLU A 1 187 ? -13.625 15.180 3.940 1.00 76.38 187 GLU A C 1
ATOM 1509 O O . GLU A 1 187 ? -12.863 14.873 3.018 1.00 76.38 187 GLU A O 1
ATOM 1514 N N . LEU A 1 188 ? -13.164 15.652 5.105 1.00 78.50 188 LEU A N 1
ATOM 1515 C CA . LEU A 1 188 ? -11.743 15.759 5.435 1.00 78.50 188 LEU A CA 1
ATOM 1516 C C . LEU A 1 188 ? -11.215 14.457 6.038 1.00 78.50 188 LEU A C 1
ATOM 1518 O O . LEU A 1 188 ? -10.092 14.059 5.725 1.00 78.50 188 LEU A O 1
ATOM 1522 N N . LEU A 1 189 ? -12.025 13.786 6.864 1.00 82.88 189 LEU A N 1
ATOM 1523 C CA . LEU A 1 189 ? -11.713 12.477 7.439 1.00 82.88 189 LEU A CA 1
ATOM 1524 C C . LEU A 1 189 ? -11.604 11.390 6.374 1.00 82.88 189 LEU A C 1
ATOM 1526 O O . LEU A 1 189 ? -10.693 10.577 6.460 1.00 82.88 189 LEU A O 1
ATOM 1530 N N . ALA A 1 190 ? -12.428 11.440 5.326 1.00 83.00 190 ALA A N 1
ATOM 1531 C CA . ALA A 1 190 ? -12.418 10.525 4.184 1.00 83.00 190 ALA A CA 1
ATOM 1532 C C . ALA A 1 190 ? -11.055 10.400 3.496 1.00 83.00 190 ALA A C 1
ATOM 1534 O O . ALA A 1 190 ? -10.793 9.437 2.783 1.00 83.00 190 ALA A O 1
ATOM 1535 N N . LYS A 1 191 ? -10.179 11.380 3.724 1.00 82.06 191 LYS A N 1
ATOM 1536 C CA . LYS A 1 191 ? -8.839 11.461 3.151 1.00 82.06 191 LYS A CA 1
ATOM 1537 C C . LYS A 1 191 ? -7.738 11.122 4.165 1.00 82.06 191 LYS A C 1
ATOM 1539 O O . LYS A 1 191 ? -6.566 11.406 3.929 1.00 82.06 191 LYS A O 1
ATOM 1544 N N . LYS A 1 192 ? -8.091 10.585 5.332 1.00 87.00 192 LYS A N 1
ATOM 1545 C CA . LYS A 1 192 ? -7.154 10.205 6.395 1.00 87.00 192 LYS A CA 1
ATOM 1546 C C . LYS A 1 192 ? -7.099 8.683 6.525 1.00 87.00 192 LYS A C 1
ATOM 1548 O O . LYS A 1 192 ? -7.980 7.960 6.063 1.00 87.00 192 LYS A O 1
ATOM 1553 N N . PHE A 1 193 ? -6.045 8.219 7.185 1.00 90.94 193 PHE A N 1
ATOM 1554 C CA . PHE A 1 193 ? -5.733 6.803 7.341 1.00 90.94 193 PHE A CA 1
ATOM 1555 C C . PHE A 1 193 ? -5.426 6.489 8.797 1.00 90.94 193 PHE A C 1
ATOM 1557 O O . PHE A 1 193 ? -4.902 7.337 9.526 1.00 90.94 193 PHE A O 1
ATOM 1564 N N . VAL A 1 194 ? -5.716 5.262 9.200 1.00 92.88 194 VAL A N 1
ATOM 1565 C CA . VAL A 1 194 ? -5.409 4.711 10.514 1.00 92.88 194 VAL A CA 1
ATOM 1566 C C . VAL A 1 194 ? -4.540 3.480 10.310 1.00 92.88 194 VAL A C 1
ATOM 1568 O O . VAL A 1 194 ? -4.937 2.544 9.625 1.00 92.88 194 VAL A O 1
ATOM 1571 N N . THR A 1 195 ? -3.353 3.466 10.903 1.00 95.12 195 THR A N 1
ATOM 1572 C CA . THR A 1 195 ? -2.520 2.263 10.924 1.00 95.12 195 THR A CA 1
ATOM 1573 C C . THR A 1 195 ? -2.978 1.390 12.076 1.00 95.12 195 THR A C 1
ATOM 1575 O O . THR A 1 195 ? -2.859 1.804 13.228 1.00 95.12 195 THR A O 1
ATOM 1578 N N . ILE A 1 196 ? -3.471 0.193 11.775 1.00 95.31 196 ILE A N 1
ATOM 1579 C CA . ILE A 1 196 ? -3.839 -0.815 12.769 1.00 95.31 196 ILE A CA 1
ATOM 1580 C C . ILE A 1 196 ? -2.677 -1.796 12.884 1.00 95.31 196 ILE A C 1
ATOM 1582 O O . ILE A 1 196 ? -2.178 -2.302 11.883 1.00 95.31 196 ILE A O 1
ATOM 1586 N N . CYS A 1 197 ? -2.233 -2.051 14.105 1.00 95.56 197 CYS A N 1
ATOM 1587 C CA . CYS A 1 197 ? -1.138 -2.947 14.425 1.00 95.56 197 CYS A CA 1
ATOM 1588 C C . CYS A 1 197 ? -1.637 -4.007 15.406 1.00 95.56 197 CYS A C 1
ATOM 1590 O O . CYS A 1 197 ? -2.149 -3.684 16.476 1.00 95.56 197 CYS A O 1
ATOM 1592 N N . VAL A 1 198 ? -1.486 -5.275 15.044 1.00 94.81 198 VAL A N 1
ATOM 1593 C CA . VAL A 1 198 ? -1.776 -6.409 15.918 1.00 94.81 198 VAL A CA 1
ATOM 1594 C C . VAL A 1 198 ? -0.471 -7.013 16.400 1.00 94.81 198 VAL A C 1
ATOM 1596 O O . VAL A 1 198 ? 0.469 -7.218 15.630 1.00 94.81 198 VAL A O 1
ATOM 1599 N N . ARG A 1 199 ? -0.410 -7.302 17.693 1.00 94.12 199 ARG A N 1
ATOM 1600 C CA . ARG A 1 199 ? 0.753 -7.882 18.353 1.00 94.12 199 ARG A CA 1
ATOM 1601 C C . ARG A 1 199 ? 0.338 -9.134 19.099 1.00 94.12 199 ARG A C 1
ATOM 1603 O O . ARG A 1 199 ? -0.611 -9.064 19.872 1.00 94.12 199 ARG A O 1
ATOM 1610 N N . CYS A 1 200 ? 1.090 -10.215 18.916 1.00 93.38 200 CYS A N 1
ATOM 1611 C CA . CYS A 1 200 ? 1.002 -11.407 19.752 1.00 93.38 200 CYS A CA 1
ATOM 1612 C C . CYS A 1 200 ? 2.234 -11.488 20.655 1.00 93.38 200 CYS A C 1
ATOM 1614 O O . CYS A 1 200 ? 3.373 -11.354 20.192 1.00 93.38 200 CYS A O 1
ATOM 1616 N N . SER A 1 201 ? 1.995 -11.731 21.936 1.00 91.44 201 SER A N 1
ATOM 1617 C CA . SER A 1 201 ? 3.016 -11.942 22.952 1.00 91.44 201 SER A CA 1
ATOM 1618 C C . SER A 1 201 ? 2.870 -13.331 23.565 1.00 91.44 201 SER A C 1
ATOM 1620 O O . SER A 1 201 ? 1.757 -13.794 23.801 1.00 91.44 201 SER A O 1
ATOM 1622 N N . ILE A 1 202 ? 3.994 -13.992 23.835 1.00 86.06 202 ILE A N 1
ATOM 1623 C CA . ILE A 1 202 ? 4.036 -15.256 24.578 1.00 86.06 202 ILE A CA 1
ATOM 1624 C C . ILE A 1 202 ? 4.856 -14.990 25.842 1.00 86.06 202 ILE A C 1
ATOM 1626 O O . ILE A 1 202 ? 6.057 -14.713 25.792 1.00 86.06 202 ILE A O 1
ATOM 1630 N N . GLY A 1 203 ? 4.184 -14.976 26.995 1.00 78.81 203 GLY A N 1
ATOM 1631 C CA . GLY A 1 203 ? 4.783 -14.513 28.246 1.00 78.81 203 GLY A CA 1
ATOM 1632 C C . GLY A 1 203 ? 5.186 -13.033 28.172 1.00 78.81 203 GLY A C 1
ATOM 1633 O O . GLY A 1 203 ? 4.352 -12.167 27.922 1.00 78.81 203 GLY A O 1
ATOM 1634 N N . LYS A 1 204 ? 6.469 -12.727 28.409 1.00 76.44 204 LYS A N 1
ATOM 1635 C CA . LYS A 1 204 ? 7.000 -11.347 28.362 1.00 76.44 204 LYS A CA 1
ATOM 1636 C C . LYS A 1 204 ? 7.535 -10.934 26.985 1.00 76.44 204 LYS A C 1
ATOM 1638 O O . LYS A 1 204 ? 7.849 -9.760 26.796 1.00 76.44 204 LYS A O 1
ATOM 1643 N N . ASN A 1 205 ? 7.634 -11.863 26.037 1.00 79.19 205 ASN A N 1
ATOM 1644 C CA . ASN A 1 205 ? 8.243 -11.605 24.738 1.00 79.19 205 ASN A CA 1
ATOM 1645 C C . ASN A 1 205 ? 7.181 -11.241 23.701 1.00 79.19 205 ASN A C 1
ATOM 1647 O O . ASN A 1 205 ? 6.100 -11.828 23.650 1.00 79.19 205 ASN A O 1
ATOM 1651 N N . THR A 1 206 ? 7.490 -10.247 22.868 1.00 79.25 206 THR A N 1
ATOM 1652 C CA . THR A 1 206 ? 6.703 -9.970 21.663 1.00 79.25 206 THR A CA 1
ATOM 1653 C C . THR A 1 206 ? 7.201 -10.881 20.557 1.00 79.25 206 THR A C 1
ATOM 1655 O O . THR A 1 206 ? 8.301 -10.682 20.056 1.00 79.25 206 THR A O 1
ATOM 1658 N N . GLU A 1 207 ? 6.383 -11.856 20.183 1.00 80.88 207 GLU A N 1
ATOM 1659 C CA . GLU A 1 207 ? 6.749 -12.883 19.204 1.00 80.88 207 GLU A CA 1
ATOM 1660 C C . GLU A 1 207 ? 6.327 -12.490 17.787 1.00 80.88 207 GLU A C 1
ATOM 1662 O O . GLU A 1 207 ? 6.954 -12.869 16.803 1.00 80.88 207 GLU A O 1
ATOM 1667 N N . PHE A 1 208 ? 5.261 -11.698 17.662 1.00 86.25 208 PHE A N 1
ATOM 1668 C CA . PHE A 1 208 ? 4.703 -11.353 16.362 1.00 86.25 208 PHE A CA 1
ATOM 1669 C C . PHE A 1 208 ? 4.095 -9.958 16.367 1.00 86.25 208 PHE A C 1
ATOM 1671 O O . PHE A 1 208 ? 3.481 -9.520 17.340 1.00 86.25 208 PHE A O 1
ATOM 1678 N N . THR A 1 209 ? 4.269 -9.236 15.263 1.00 91.81 209 THR A N 1
ATOM 1679 C CA . THR A 1 209 ? 3.675 -7.913 15.052 1.00 91.81 209 THR A CA 1
ATOM 1680 C C . THR A 1 209 ? 3.352 -7.738 13.580 1.00 91.81 209 THR A C 1
ATOM 1682 O O . THR A 1 209 ? 4.256 -7.776 12.754 1.00 91.81 209 THR A O 1
ATOM 1685 N N . ALA A 1 210 ? 2.093 -7.507 13.241 1.00 92.81 210 ALA A N 1
ATOM 1686 C CA . ALA A 1 210 ? 1.680 -7.239 11.871 1.00 92.81 210 ALA A CA 1
ATOM 1687 C C . ALA A 1 210 ? 0.817 -5.984 11.814 1.00 92.81 210 ALA A C 1
ATOM 1689 O O . ALA A 1 210 ? 0.173 -5.624 12.798 1.00 92.81 210 ALA A O 1
ATOM 1690 N N . ALA A 1 211 ? 0.806 -5.315 10.667 1.00 94.81 211 ALA A N 1
ATOM 1691 C CA . ALA A 1 211 ? 0.052 -4.083 10.503 1.00 94.81 211 ALA A CA 1
ATOM 1692 C C . ALA A 1 211 ? -0.717 -4.041 9.185 1.00 94.81 211 ALA A C 1
ATOM 1694 O O . ALA A 1 211 ? -0.316 -4.647 8.190 1.00 94.81 211 ALA A O 1
ATOM 1695 N N . CYS A 1 212 ? -1.800 -3.273 9.191 1.00 93.06 212 CYS A N 1
ATOM 1696 C CA . CYS A 1 212 ? -2.539 -2.863 8.009 1.00 93.06 212 CYS A CA 1
ATOM 1697 C C . CYS A 1 212 ? -2.888 -1.369 8.086 1.00 93.06 212 CYS A C 1
ATOM 1699 O O . CYS A 1 212 ? -2.696 -0.714 9.116 1.00 93.06 212 CYS A O 1
ATOM 1701 N N . ILE A 1 213 ? -3.357 -0.810 6.970 1.00 92.50 213 ILE A N 1
ATOM 1702 C CA . ILE A 1 213 ? -3.735 0.601 6.872 1.00 92.50 213 ILE A CA 1
ATOM 1703 C C . ILE A 1 213 ? -5.216 0.673 6.520 1.00 92.50 213 ILE A C 1
ATOM 1705 O O . ILE A 1 213 ? -5.600 0.344 5.407 1.00 92.50 213 ILE A O 1
ATOM 1709 N N . LEU A 1 214 ? -6.022 1.163 7.455 1.00 91.81 214 LEU A N 1
ATOM 1710 C CA . LEU A 1 214 ? -7.436 1.443 7.259 1.00 91.81 214 LEU A CA 1
ATOM 1711 C C . LEU A 1 214 ? -7.612 2.852 6.678 1.00 91.81 214 LEU A C 1
ATOM 1713 O O . LEU A 1 214 ? -7.240 3.847 7.305 1.00 91.81 214 LEU A O 1
ATOM 1717 N N . GLY A 1 215 ? -8.198 2.952 5.487 1.00 89.31 215 GLY A N 1
ATOM 1718 C CA . GLY A 1 215 ? -8.671 4.224 4.937 1.00 89.31 215 GLY A CA 1
ATOM 1719 C C . GLY A 1 215 ? -10.010 4.631 5.551 1.00 89.31 215 GLY A C 1
ATOM 1720 O O . GLY A 1 215 ? -10.907 3.807 5.680 1.00 89.31 215 GLY A O 1
ATOM 1721 N N . LEU A 1 216 ? -10.178 5.910 5.893 1.00 87.75 216 LEU A N 1
ATOM 1722 C CA . LEU A 1 216 ? -11.433 6.420 6.462 1.00 87.75 216 LEU A CA 1
ATOM 1723 C C . LEU A 1 216 ? -12.428 6.913 5.398 1.00 87.75 216 LEU A C 1
ATOM 1725 O O . LEU A 1 216 ? -13.362 7.650 5.721 1.00 87.75 2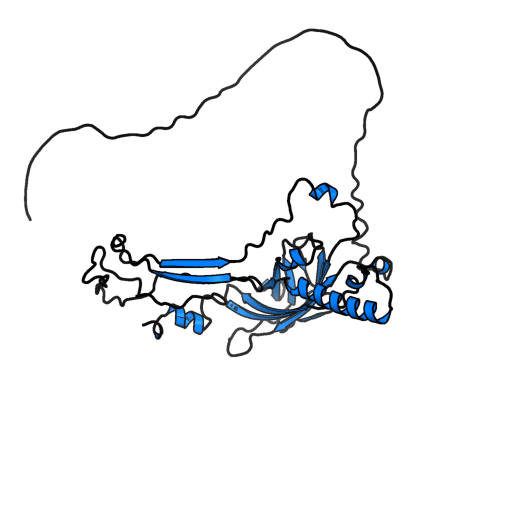16 LEU A O 1
ATOM 1729 N N . SER A 1 217 ? -12.263 6.519 4.132 1.00 81.44 217 SER A N 1
ATOM 1730 C CA . SER A 1 217 ? -13.123 6.928 3.010 1.00 81.44 217 SER A CA 1
ATOM 1731 C C . SER A 1 217 ? -14.597 6.568 3.216 1.00 81.44 217 SER A C 1
ATOM 1733 O O . SER A 1 217 ? -15.467 7.342 2.818 1.00 81.44 217 SER A O 1
ATOM 1735 N N . 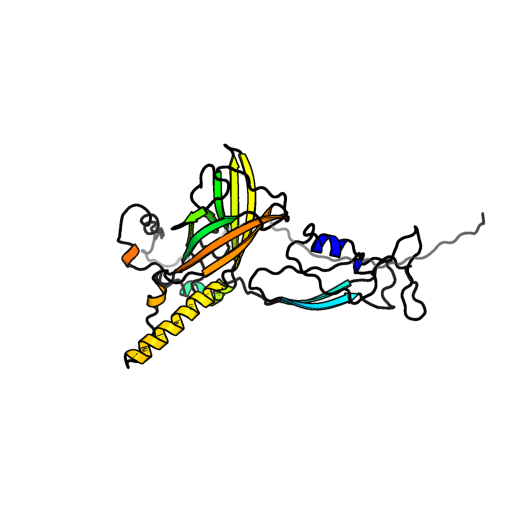GLY A 1 218 ? -14.887 5.474 3.932 1.00 75.38 218 GLY A N 1
ATOM 1736 C CA . GLY A 1 218 ? -16.252 5.083 4.307 1.00 75.38 218 GLY A CA 1
ATOM 1737 C C . GLY A 1 218 ? -16.979 6.102 5.195 1.00 75.38 218 GLY A C 1
ATOM 1738 O O . GLY A 1 218 ? -18.194 6.041 5.342 1.00 75.38 218 GLY A O 1
ATOM 1739 N N . SER A 1 219 ? -16.283 7.110 5.734 1.00 72.62 219 SER A N 1
ATOM 1740 C CA . SER A 1 219 ? -16.934 8.247 6.402 1.00 72.62 219 SER A CA 1
ATOM 1741 C C . SER A 1 219 ? -17.913 9.010 5.498 1.00 72.62 219 SER A C 1
ATOM 1743 O O . SER A 1 219 ? -18.869 9.594 6.003 1.00 72.62 219 SER A O 1
ATOM 1745 N N . LEU A 1 220 ? -17.730 8.975 4.172 1.00 70.06 220 LEU A N 1
ATOM 1746 C CA . LEU A 1 220 ? -18.697 9.538 3.223 1.00 70.06 220 LEU A CA 1
ATOM 1747 C C . LEU A 1 220 ? -19.972 8.694 3.131 1.00 70.06 220 LEU A C 1
ATOM 1749 O O . LEU A 1 220 ? -21.063 9.250 3.047 1.00 70.06 220 LEU A O 1
ATOM 1753 N N . GLU A 1 221 ? -19.851 7.366 3.189 1.00 68.19 221 GLU A N 1
ATOM 1754 C CA . GLU A 1 221 ? -21.000 6.451 3.181 1.00 68.19 221 GLU A CA 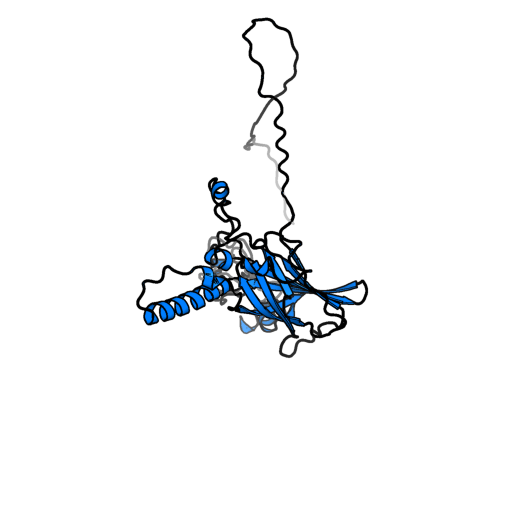1
ATOM 1755 C C . GLU A 1 221 ? -21.855 6.623 4.436 1.00 68.19 221 GLU A C 1
ATOM 1757 O O . GLU A 1 221 ? -23.084 6.595 4.357 1.00 68.19 221 GLU A O 1
ATOM 1762 N N . LEU A 1 222 ? -21.210 6.876 5.580 1.00 65.62 222 LEU A N 1
ATOM 1763 C CA . LEU A 1 222 ? -21.893 7.235 6.823 1.00 65.62 222 LEU A CA 1
ATOM 1764 C C . LEU A 1 222 ? -22.768 8.487 6.645 1.00 65.62 222 LEU A C 1
ATOM 1766 O O . LEU A 1 222 ? -23.897 8.508 7.132 1.00 65.62 222 LEU A O 1
ATOM 1770 N N . GLY A 1 223 ? -22.279 9.492 5.909 1.00 57.47 223 GLY A N 1
ATOM 1771 C CA . GLY A 1 223 ? -23.040 10.703 5.584 1.00 57.47 223 GLY A CA 1
ATOM 1772 C C . GLY A 1 223 ? -24.123 10.493 4.516 1.00 57.47 223 GLY A C 1
ATOM 1773 O O . GLY A 1 223 ? -25.209 11.057 4.618 1.00 57.47 223 GLY A O 1
ATOM 1774 N N . ALA A 1 224 ? -23.881 9.656 3.503 1.00 55.81 224 ALA A N 1
ATOM 1775 C CA . ALA A 1 224 ? -24.844 9.399 2.426 1.00 55.81 224 ALA A CA 1
ATOM 1776 C C . ALA A 1 224 ? -26.068 8.591 2.900 1.00 55.81 224 ALA A C 1
ATOM 1778 O O . ALA A 1 224 ? -27.203 8.945 2.576 1.00 55.81 224 ALA A O 1
ATOM 1779 N N . LYS A 1 225 ? -25.856 7.559 3.735 1.00 56.72 225 LYS A N 1
ATOM 1780 C CA . LYS A 1 225 ? -26.939 6.782 4.377 1.00 56.72 225 LYS A CA 1
ATOM 1781 C C . LYS A 1 225 ? -27.865 7.666 5.228 1.00 56.72 225 LYS A C 1
ATOM 1783 O O . LYS A 1 225 ? -29.025 7.323 5.441 1.00 56.72 225 LYS A O 1
ATOM 1788 N N . GLN A 1 226 ? -27.368 8.813 5.688 1.00 54.12 226 GLN A N 1
ATOM 1789 C CA . GLN A 1 226 ? -28.129 9.798 6.451 1.00 54.12 226 GLN A CA 1
ATOM 1790 C C . GLN A 1 226 ? -29.016 10.680 5.557 1.00 54.12 226 GLN A C 1
ATOM 1792 O O . GLN A 1 226 ? -30.191 10.864 5.867 1.00 54.12 226 GLN A O 1
ATOM 1797 N N . GLY A 1 227 ? -28.493 11.179 4.429 1.00 50.53 227 GLY A N 1
ATOM 1798 C CA . GLY A 1 227 ? -29.245 12.042 3.505 1.00 50.53 227 GLY A CA 1
ATOM 1799 C C . GLY A 1 227 ? -30.502 11.378 2.930 1.00 50.53 227 GLY A C 1
ATOM 1800 O O . GLY A 1 227 ? -31.535 12.030 2.800 1.00 50.53 227 GLY A O 1
ATOM 1801 N N . SER A 1 228 ? -30.442 10.067 2.673 1.00 50.47 228 SER A N 1
ATOM 1802 C CA . SER A 1 228 ? -31.589 9.288 2.178 1.00 50.47 228 SER A CA 1
ATOM 1803 C C . SER A 1 228 ? -32.714 9.156 3.215 1.00 50.47 228 SER A C 1
ATOM 1805 O O . SER A 1 228 ? -33.880 9.296 2.866 1.00 50.47 228 SER A O 1
ATOM 1807 N N . ARG A 1 229 ? -32.381 8.946 4.499 1.00 48.69 229 ARG A N 1
ATOM 1808 C CA . ARG A 1 229 ? -33.375 8.811 5.583 1.00 48.69 229 ARG A CA 1
ATOM 1809 C C . ARG A 1 229 ? -34.085 10.126 5.903 1.00 48.69 229 ARG A C 1
ATOM 1811 O O . ARG A 1 229 ? -35.273 10.127 6.203 1.00 48.69 229 ARG A O 1
ATOM 1818 N N . VAL A 1 230 ? -33.361 11.245 5.841 1.00 47.78 230 VAL A N 1
ATOM 1819 C CA . VAL A 1 230 ? -33.939 12.579 6.075 1.00 47.78 230 VAL A CA 1
ATOM 1820 C C . VAL A 1 230 ? -34.873 12.981 4.926 1.00 47.78 230 VAL A C 1
ATOM 1822 O O . VAL A 1 230 ? -35.918 13.571 5.186 1.00 47.78 230 VAL A O 1
ATOM 1825 N N . GLY A 1 231 ? -34.543 12.620 3.678 1.00 47.44 231 GLY A N 1
ATOM 1826 C CA . GLY A 1 231 ? -35.410 12.846 2.515 1.00 47.44 231 GLY A CA 1
ATOM 1827 C C . GLY A 1 231 ? -36.760 12.130 2.626 1.00 47.44 231 GLY A C 1
ATOM 1828 O O . GLY A 1 231 ? -37.801 12.767 2.493 1.00 47.44 231 GLY A O 1
ATOM 1829 N N . GLU A 1 232 ? -36.752 10.841 2.977 1.00 48.69 232 GLU A N 1
ATOM 1830 C CA . GLU A 1 232 ? -37.982 10.052 3.175 1.00 48.69 232 GLU A CA 1
ATOM 1831 C C . GLU A 1 232 ? -38.826 10.555 4.368 1.00 48.69 232 GLU A C 1
ATOM 1833 O O . GLU A 1 232 ? -40.057 10.627 4.299 1.00 48.69 232 GLU A O 1
ATOM 1838 N N . ALA A 1 233 ? -38.183 10.970 5.467 1.00 46.16 233 ALA A N 1
ATOM 1839 C CA . ALA A 1 233 ? -38.875 11.527 6.633 1.00 46.16 233 ALA A CA 1
ATOM 1840 C C . ALA A 1 233 ? -39.492 12.918 6.364 1.00 46.16 233 ALA A C 1
ATOM 1842 O O . ALA A 1 233 ? -40.574 13.229 6.868 1.00 46.16 233 ALA A O 1
ATOM 1843 N N . ALA A 1 234 ? -38.842 13.752 5.548 1.00 47.06 234 ALA A N 1
ATOM 1844 C CA . ALA A 1 234 ? -39.352 15.071 5.170 1.00 47.06 234 ALA A CA 1
ATOM 1845 C C . ALA A 1 234 ? -40.521 14.987 4.169 1.00 47.06 234 ALA A C 1
ATOM 1847 O O . ALA A 1 234 ? -41.486 15.740 4.292 1.00 47.06 234 ALA A O 1
ATOM 1848 N N . GLU A 1 235 ? -40.486 14.044 3.221 1.00 49.34 235 GLU A N 1
ATOM 1849 C CA . GLU A 1 235 ? -41.587 13.830 2.268 1.00 49.34 235 GLU A CA 1
ATOM 1850 C C . GLU A 1 235 ? -42.857 13.289 2.939 1.00 49.34 235 GLU A C 1
ATOM 1852 O O . GLU A 1 235 ? -43.964 13.679 2.572 1.00 49.34 235 GLU A O 1
ATOM 1857 N N . SER A 1 236 ? -42.718 12.450 3.969 1.00 48.22 236 SER A N 1
ATOM 1858 C CA . SER A 1 236 ? -43.866 11.886 4.697 1.00 48.22 236 SER A CA 1
ATOM 1859 C C . SER A 1 236 ? -44.559 12.861 5.663 1.00 48.22 236 SER A C 1
ATOM 1861 O O . SER A 1 236 ? -45.711 12.634 6.030 1.00 48.22 236 SER A O 1
ATOM 1863 N N . SER A 1 237 ? -43.894 13.949 6.073 1.00 49.75 237 SER A N 1
ATOM 1864 C CA . SER A 1 237 ? -44.379 14.853 7.131 1.00 49.75 237 SER A CA 1
ATOM 1865 C C . SER A 1 237 ? -44.815 16.242 6.648 1.00 49.75 237 SER A C 1
ATOM 1867 O O . SER A 1 237 ? -45.302 17.035 7.453 1.00 49.75 237 SER A O 1
ATOM 1869 N N . GLY A 1 238 ? -44.677 16.555 5.353 1.00 45.56 238 GLY A N 1
ATOM 1870 C CA . GLY A 1 238 ? -45.201 17.782 4.725 1.00 45.56 238 GLY A CA 1
ATOM 1871 C C . GLY A 1 238 ? -44.586 19.105 5.210 1.00 45.56 238 GLY A C 1
ATOM 1872 O O . GLY A 1 238 ? -44.875 20.162 4.650 1.00 45.56 238 GLY A O 1
ATOM 1873 N N . ASN A 1 239 ? -43.712 19.067 6.214 1.00 45.69 239 ASN A N 1
ATOM 1874 C CA . ASN A 1 239 ? -42.958 20.210 6.701 1.00 45.69 239 ASN A CA 1
ATOM 1875 C C . ASN A 1 239 ? -41.578 20.224 6.040 1.00 45.69 239 ASN A C 1
ATOM 1877 O O . ASN A 1 239 ? -40.911 19.195 5.951 1.00 45.69 239 ASN A O 1
ATOM 1881 N N . LYS A 1 240 ? -41.107 21.410 5.629 1.00 43.81 240 LYS A N 1
ATOM 1882 C CA . LYS A 1 240 ? -39.676 21.640 5.374 1.00 43.81 240 LYS A CA 1
ATOM 1883 C C . LYS A 1 240 ? -38.941 21.446 6.699 1.00 43.81 240 LYS A C 1
ATOM 1885 O O . LYS A 1 240 ? -38.769 22.402 7.449 1.00 43.81 240 LYS A O 1
ATOM 1890 N N . ALA A 1 241 ? -38.583 20.203 7.000 1.00 41.12 241 ALA A N 1
ATOM 1891 C CA . ALA A 1 241 ? -37.792 19.860 8.162 1.00 41.12 241 ALA A CA 1
ATOM 1892 C C . ALA A 1 241 ? -36.461 20.607 8.053 1.00 41.12 241 ALA A C 1
ATOM 1894 O O . ALA A 1 241 ? -35.685 20.408 7.115 1.00 41.12 241 ALA A O 1
ATOM 1895 N N . GLU A 1 242 ? -36.229 21.517 8.993 1.00 41.84 242 GLU A N 1
ATOM 1896 C CA . GLU A 1 242 ? -34.891 21.980 9.319 1.00 41.84 242 GLU A CA 1
ATOM 1897 C C . GLU A 1 242 ? -34.043 20.718 9.529 1.00 41.84 242 GLU A C 1
ATOM 1899 O O . GLU A 1 242 ? -34.435 19.842 10.298 1.00 41.84 242 GLU A O 1
ATOM 1904 N N . LEU A 1 243 ? -32.972 20.564 8.741 1.00 40.84 243 LEU A N 1
ATOM 1905 C CA . LEU A 1 243 ? -32.076 19.406 8.776 1.00 40.84 243 LEU A CA 1
ATOM 1906 C C . LEU A 1 243 ? -31.679 19.130 10.228 1.00 40.84 243 LEU A C 1
ATOM 1908 O O . LEU A 1 243 ? -30.821 19.828 10.768 1.00 40.84 243 LEU A O 1
ATOM 1912 N N . ASP A 1 244 ? -32.292 18.124 10.853 1.00 40.78 244 ASP A N 1
ATOM 1913 C CA . ASP A 1 244 ? -31.932 17.730 12.206 1.00 40.78 244 ASP A CA 1
ATOM 1914 C C . ASP A 1 244 ? -30.561 17.049 12.152 1.00 40.78 244 ASP A C 1
ATOM 1916 O O . ASP A 1 244 ? -30.413 15.841 11.938 1.00 40.78 244 ASP A O 1
ATOM 1920 N N . LEU A 1 245 ? -29.517 17.872 12.280 1.00 40.72 245 LEU A N 1
ATOM 1921 C CA . LEU A 1 245 ? -28.113 17.464 12.296 1.00 40.72 245 LEU A CA 1
ATOM 1922 C C . LEU A 1 245 ? -27.822 16.437 13.410 1.00 40.72 245 LEU A C 1
ATOM 1924 O O . LEU A 1 245 ? -26.768 15.792 13.375 1.00 40.72 245 LEU A O 1
ATOM 1928 N N . ASN A 1 246 ? -28.750 16.254 14.360 1.00 39.66 246 ASN A N 1
ATOM 1929 C CA . ASN A 1 246 ? -28.667 15.304 15.464 1.00 39.66 246 ASN A CA 1
ATOM 1930 C C . ASN A 1 246 ? -28.938 13.841 15.059 1.00 39.66 246 ASN A C 1
ATOM 1932 O O . ASN A 1 246 ? -28.592 12.929 15.799 1.00 39.66 246 ASN A O 1
ATOM 1936 N N . ALA A 1 247 ? -29.445 13.550 13.857 1.00 41.28 247 ALA A N 1
ATOM 1937 C CA . ALA A 1 247 ? -29.577 12.158 13.391 1.00 41.28 247 ALA A CA 1
ATOM 1938 C C . ALA A 1 247 ? -28.221 11.481 13.064 1.00 41.28 247 ALA A C 1
ATOM 1940 O O . ALA A 1 247 ? -28.163 10.294 12.744 1.00 41.28 247 ALA A O 1
ATOM 1941 N N . TYR A 1 248 ? -27.114 12.231 13.138 1.00 46.81 248 TYR A N 1
ATOM 1942 C CA . TYR A 1 248 ? -25.746 11.710 13.037 1.00 46.81 248 TYR A CA 1
ATOM 1943 C C . TYR A 1 248 ? -25.317 10.919 14.299 1.00 46.81 248 TYR A C 1
ATOM 1945 O O . TYR A 1 248 ? -24.282 10.253 14.291 1.00 46.81 248 TYR A O 1
ATOM 1953 N N . LEU A 1 249 ? -26.072 11.032 15.400 1.00 50.50 249 LEU A N 1
ATOM 1954 C CA . LEU A 1 249 ? -25.560 10.893 16.769 1.00 50.50 249 LEU A CA 1
ATOM 1955 C C . LEU A 1 249 ? -25.624 9.494 17.397 1.00 50.50 249 LEU A C 1
ATOM 1957 O O . LEU A 1 249 ? -24.921 9.269 18.374 1.00 50.50 249 LEU A O 1
ATOM 1961 N N . ASP A 1 250 ? -26.365 8.536 16.841 1.00 51.62 250 ASP A N 1
ATOM 1962 C CA . ASP A 1 250 ? -26.620 7.277 17.569 1.00 51.62 250 ASP A CA 1
ATOM 1963 C C . ASP A 1 250 ? -25.589 6.161 17.305 1.00 51.62 250 ASP A C 1
ATOM 1965 O O . ASP A 1 250 ? -25.752 5.031 17.762 1.00 51.62 250 ASP A O 1
ATOM 1969 N N . GLY A 1 251 ? -24.541 6.411 16.506 1.00 55.66 251 GLY A N 1
ATOM 1970 C CA . GLY A 1 251 ? -23.536 5.380 16.184 1.00 55.66 251 GLY A CA 1
ATOM 1971 C C . GLY A 1 251 ? -24.094 4.161 15.423 1.00 55.66 251 GLY A C 1
ATOM 1972 O O . GLY A 1 251 ? -23.442 3.122 15.338 1.00 55.66 251 GLY A O 1
ATOM 1973 N N . ILE A 1 252 ? -25.301 4.273 14.855 1.00 58.47 252 ILE A N 1
ATOM 1974 C CA . ILE A 1 252 ? -26.020 3.160 14.212 1.00 58.47 252 ILE A CA 1
ATOM 1975 C C . ILE A 1 252 ? -25.360 2.748 12.889 1.00 58.47 252 ILE A C 1
ATOM 1977 O O . ILE A 1 252 ? -25.349 1.569 12.533 1.00 58.47 252 ILE A O 1
ATOM 1981 N N . ASN A 1 253 ? -24.807 3.707 12.143 1.00 73.31 253 ASN A N 1
ATOM 1982 C CA . ASN A 1 253 ? -24.221 3.436 10.835 1.00 73.31 253 ASN A CA 1
ATOM 1983 C C . ASN A 1 253 ? -22.798 2.896 10.984 1.00 73.31 253 ASN A C 1
ATOM 1985 O O . ASN A 1 253 ? -21.914 3.593 11.478 1.00 73.31 253 ASN A O 1
ATOM 1989 N N . ARG A 1 254 ? -22.584 1.673 10.494 1.00 84.00 254 ARG A N 1
ATOM 1990 C CA . ARG A 1 254 ? -21.290 0.987 10.499 1.00 84.00 254 ARG A CA 1
ATOM 1991 C C . ARG A 1 254 ? -20.696 0.914 9.101 1.00 84.00 254 ARG A C 1
ATOM 1993 O O . ARG A 1 254 ? -21.427 0.813 8.109 1.00 84.00 254 ARG A O 1
ATOM 2000 N N . VAL A 1 255 ? -19.371 0.959 9.053 1.00 88.38 255 VAL A N 1
ATOM 2001 C CA . VAL A 1 255 ? -18.570 0.673 7.865 1.00 88.38 255 VAL A CA 1
ATOM 2002 C C . VAL A 1 255 ? -17.766 -0.583 8.140 1.00 88.38 255 VAL A C 1
ATOM 2004 O O . VAL A 1 255 ? -17.002 -0.639 9.104 1.00 88.38 255 VAL A O 1
ATOM 2007 N N . GLU A 1 256 ? -17.942 -1.576 7.281 1.00 91.31 256 GLU A N 1
ATOM 2008 C CA . GLU A 1 256 ? -17.117 -2.776 7.264 1.00 91.31 256 GLU A CA 1
ATOM 2009 C C . GLU A 1 256 ? -15.802 -2.499 6.532 1.00 91.31 256 GLU A C 1
ATOM 2011 O O . GLU A 1 256 ? -15.756 -1.737 5.565 1.00 91.31 256 GLU A O 1
ATOM 2016 N N . PHE A 1 257 ? -14.724 -3.133 6.980 1.00 91.25 257 PHE A N 1
ATOM 2017 C CA . PHE A 1 257 ? -13.451 -3.122 6.273 1.00 91.25 257 PHE A CA 1
ATOM 2018 C C . PHE A 1 257 ? -12.794 -4.498 6.302 1.00 91.25 257 PHE A C 1
ATOM 2020 O O . PHE A 1 257 ? -12.940 -5.264 7.256 1.00 91.25 257 PHE A O 1
ATOM 2027 N N . HIS A 1 258 ? -12.037 -4.770 5.244 1.00 91.88 258 HIS A N 1
ATOM 2028 C CA . HIS A 1 258 ? -11.247 -5.977 5.060 1.00 91.88 258 HIS A CA 1
ATOM 2029 C C . HIS A 1 258 ? -9.851 -5.566 4.605 1.00 91.88 258 HIS A C 1
ATOM 2031 O O . HIS A 1 258 ? -9.704 -4.940 3.556 1.00 91.88 258 HIS A O 1
ATOM 2037 N N . GLU A 1 259 ? -8.827 -5.908 5.380 1.00 92.31 259 GLU A N 1
ATOM 2038 C CA . GLU A 1 259 ? -7.452 -5.505 5.094 1.00 92.31 259 GLU A CA 1
ATOM 2039 C C . GLU A 1 259 ? -6.455 -6.647 5.286 1.00 92.31 259 GLU A C 1
ATOM 2041 O O . GLU A 1 259 ? -6.619 -7.522 6.135 1.00 92.31 259 GLU A O 1
ATOM 2046 N N . THR A 1 260 ? -5.368 -6.623 4.512 1.00 91.75 260 THR A N 1
ATOM 2047 C CA . THR A 1 260 ? -4.288 -7.613 4.642 1.00 91.75 260 THR A CA 1
ATOM 2048 C C . THR A 1 260 ? -3.270 -7.172 5.690 1.00 91.75 260 THR A C 1
ATOM 2050 O O . THR A 1 260 ? -2.744 -6.060 5.635 1.00 91.75 260 THR A O 1
ATOM 2053 N N . LEU A 1 261 ? -2.938 -8.070 6.617 1.00 92.56 261 LEU A N 1
ATOM 2054 C CA . LEU A 1 261 ? -1.862 -7.882 7.584 1.00 92.56 261 LEU A CA 1
ATOM 2055 C C . LEU A 1 261 ? -0.509 -8.198 6.964 1.00 92.56 261 LEU A C 1
ATOM 2057 O O . LEU A 1 261 ? -0.296 -9.291 6.434 1.00 92.56 261 LEU A O 1
ATOM 2061 N N . LEU A 1 262 ? 0.423 -7.263 7.119 1.00 91.38 262 LEU A N 1
ATOM 2062 C CA . LEU A 1 262 ? 1.806 -7.419 6.692 1.00 91.38 262 LEU A CA 1
ATOM 2063 C C . LEU A 1 262 ? 2.733 -7.511 7.903 1.00 91.38 262 LEU A C 1
ATOM 2065 O O . LEU A 1 262 ? 2.702 -6.652 8.787 1.00 91.38 262 LEU A O 1
ATOM 2069 N N . HIS A 1 263 ? 3.600 -8.519 7.905 1.00 90.19 263 HIS A N 1
ATOM 2070 C CA . HIS A 1 263 ? 4.741 -8.640 8.805 1.00 90.19 263 HIS A CA 1
ATOM 2071 C C . HIS A 1 263 ? 6.014 -8.598 7.962 1.00 90.19 263 HIS A C 1
ATOM 2073 O O . HIS A 1 263 ? 6.200 -9.436 7.084 1.00 90.19 263 HIS A O 1
ATOM 2079 N N . ASN A 1 264 ? 6.869 -7.594 8.180 1.00 87.62 264 ASN A N 1
ATOM 2080 C CA . ASN A 1 264 ? 8.103 -7.394 7.405 1.00 87.62 264 ASN A CA 1
ATOM 2081 C C . ASN A 1 264 ? 7.886 -7.411 5.876 1.00 87.62 264 ASN A C 1
ATOM 2083 O O . ASN A 1 264 ? 8.696 -7.940 5.122 1.00 87.62 264 ASN A O 1
ATOM 2087 N N . GLY A 1 265 ? 6.764 -6.845 5.416 1.00 83.88 265 GLY A N 1
ATOM 2088 C CA . GLY A 1 265 ? 6.397 -6.791 3.996 1.00 83.88 265 GLY A CA 1
ATOM 2089 C C . GLY A 1 265 ? 5.737 -8.059 3.444 1.00 83.88 265 GLY A C 1
ATOM 2090 O O . GLY A 1 265 ? 5.278 -8.037 2.304 1.00 83.88 265 GLY A O 1
ATOM 2091 N N . VAL A 1 266 ? 5.630 -9.123 4.243 1.00 86.50 266 VAL A N 1
ATOM 2092 C CA . VAL A 1 266 ? 5.010 -10.394 3.855 1.00 86.50 266 VAL A CA 1
ATOM 2093 C C . VAL A 1 266 ? 3.567 -10.453 4.368 1.00 86.50 266 VAL A C 1
ATOM 2095 O O . VAL A 1 266 ? 3.334 -10.179 5.549 1.00 86.50 266 VAL A O 1
ATOM 2098 N N . PRO A 1 267 ? 2.589 -10.814 3.521 1.00 88.94 267 PRO A N 1
ATOM 2099 C CA . PRO A 1 267 ? 1.235 -11.130 3.960 1.00 88.94 267 PRO A CA 1
ATOM 2100 C C . PRO A 1 267 ? 1.228 -12.289 4.954 1.00 88.94 267 PRO A C 1
ATOM 2102 O O . PRO A 1 267 ? 1.760 -13.360 4.671 1.00 88.94 267 PRO A O 1
ATOM 2105 N N . VAL A 1 268 ? 0.595 -12.090 6.106 1.00 89.94 268 VAL A N 1
ATOM 2106 C CA . VAL A 1 268 ? 0.538 -13.101 7.181 1.00 89.94 268 VAL A CA 1
ATOM 2107 C C . VAL A 1 268 ? -0.873 -13.402 7.674 1.00 89.94 268 VAL A C 1
ATOM 2109 O O . VAL A 1 268 ? -1.091 -14.398 8.357 1.00 89.94 268 VAL A O 1
ATOM 2112 N N . GLY A 1 269 ? -1.845 -12.567 7.324 1.00 90.62 269 GLY A N 1
ATOM 2113 C CA . GLY A 1 269 ? -3.237 -12.743 7.710 1.00 90.62 269 GLY A CA 1
ATOM 2114 C C . GLY A 1 269 ? -4.116 -11.661 7.110 1.00 90.62 269 GLY A C 1
ATOM 2115 O O . GLY A 1 269 ? -3.644 -10.790 6.378 1.00 90.62 269 GLY A O 1
ATOM 2116 N N . VAL A 1 270 ? -5.390 -11.700 7.461 1.00 92.69 270 VAL A N 1
ATOM 2117 C CA . VAL A 1 270 ? -6.361 -10.652 7.156 1.00 92.69 270 VAL A CA 1
ATOM 2118 C C . VAL A 1 270 ? -7.003 -10.155 8.442 1.00 92.69 270 VAL A C 1
ATOM 2120 O O . VAL A 1 270 ? -7.094 -10.883 9.434 1.00 92.69 270 VAL A O 1
ATOM 2123 N N . VAL A 1 271 ? -7.428 -8.901 8.422 1.00 93.44 271 VAL A N 1
ATOM 2124 C CA . VAL A 1 271 ? -8.234 -8.279 9.463 1.00 93.44 271 VAL A CA 1
ATOM 2125 C C . VAL A 1 271 ? -9.564 -7.890 8.855 1.00 93.44 271 VAL A C 1
ATOM 2127 O O . VAL A 1 271 ? -9.605 -7.104 7.912 1.00 93.44 271 VAL A O 1
ATOM 2130 N N . ASP A 1 272 ? -10.626 -8.420 9.447 1.00 94.38 272 ASP A N 1
ATOM 2131 C CA . ASP A 1 272 ? -11.995 -7.981 9.213 1.00 94.38 272 ASP A CA 1
ATOM 2132 C C . ASP A 1 272 ? -12.447 -7.136 10.392 1.00 94.38 272 ASP A C 1
ATOM 2134 O O . ASP A 1 272 ? -12.137 -7.461 11.541 1.00 94.38 272 ASP A O 1
ATOM 2138 N N . GLY A 1 273 ? -13.212 -6.084 10.145 1.00 93.62 273 GLY A N 1
ATOM 2139 C CA . GLY A 1 273 ? -13.773 -5.309 11.235 1.00 93.62 273 GLY A CA 1
ATOM 2140 C C . GLY A 1 273 ? -14.862 -4.349 10.809 1.00 93.62 273 GLY A C 1
ATOM 2141 O O . GLY A 1 273 ? -15.157 -4.175 9.630 1.00 93.62 273 GLY A O 1
ATOM 2142 N N . GLU A 1 274 ? -15.432 -3.703 11.814 1.00 93.00 274 GLU A N 1
ATOM 2143 C CA . GLU A 1 274 ? -16.446 -2.668 11.663 1.00 93.00 274 GLU A CA 1
ATOM 2144 C C . GLU A 1 274 ? -16.014 -1.437 12.445 1.00 93.00 274 GLU A C 1
ATOM 2146 O O . GLU A 1 274 ? -15.569 -1.554 13.590 1.00 93.00 274 GLU A O 1
ATOM 2151 N N . TYR A 1 275 ? -16.183 -0.253 11.865 1.00 91.75 275 TYR A N 1
ATOM 2152 C CA . TYR A 1 275 ? -15.995 1.004 12.579 1.00 91.75 275 TYR A CA 1
ATOM 2153 C C . TYR A 1 275 ? -17.172 1.958 12.377 1.00 91.75 275 TYR A C 1
ATOM 2155 O O . TYR A 1 275 ? -17.896 1.907 11.380 1.00 91.75 275 TYR A O 1
ATOM 2163 N N . THR A 1 276 ? -17.342 2.851 13.343 1.00 88.94 276 THR A N 1
ATOM 2164 C CA . THR A 1 276 ? -18.325 3.931 13.349 1.00 88.94 276 THR A CA 1
ATOM 2165 C C . THR A 1 276 ? -17.606 5.256 13.589 1.00 88.94 276 THR A C 1
ATOM 2167 O O . THR A 1 276 ? -16.532 5.313 14.198 1.00 88.94 276 THR A O 1
ATOM 2170 N N . ILE A 1 277 ? -18.179 6.341 13.069 1.00 87.38 277 ILE A N 1
ATOM 2171 C CA . ILE A 1 277 ? -17.768 7.702 13.417 1.00 87.38 277 ILE A CA 1
ATOM 2172 C C . ILE A 1 277 ? -19.006 8.428 13.916 1.00 87.38 277 ILE A C 1
ATOM 2174 O O . ILE A 1 277 ? -19.966 8.575 13.165 1.00 87.38 277 ILE A O 1
ATOM 2178 N N . PHE A 1 278 ? -18.977 8.905 15.152 1.00 81.88 278 PHE A N 1
ATOM 2179 C CA . PHE A 1 278 ? -20.137 9.484 15.828 1.00 81.88 278 PHE A CA 1
ATOM 2180 C C . PHE A 1 278 ? -19.740 10.755 16.586 1.00 81.88 278 PHE A C 1
ATOM 2182 O O . PHE A 1 278 ? -18.550 11.023 16.781 1.00 81.88 278 PHE A O 1
ATOM 2189 N N . ARG A 1 279 ? -20.726 11.561 16.989 1.00 78.38 279 ARG A N 1
ATOM 2190 C CA . ARG A 1 279 ? -20.522 12.603 18.007 1.00 78.38 279 ARG A CA 1
ATOM 2191 C C . ARG A 1 279 ? -21.137 12.110 19.318 1.00 78.38 279 ARG A C 1
ATOM 2193 O O . ARG A 1 279 ? -22.170 11.448 19.248 1.00 78.38 279 ARG A O 1
ATOM 2200 N N . PRO A 1 280 ? -20.554 12.423 20.484 1.00 70.62 280 PRO A N 1
ATOM 2201 C CA . PRO A 1 280 ? -21.151 12.052 21.761 1.00 70.62 280 PRO A CA 1
ATOM 2202 C C . PRO A 1 280 ? -22.502 12.752 21.916 1.00 70.62 280 PRO A C 1
ATOM 2204 O O . PRO A 1 280 ? -22.598 13.959 21.677 1.00 70.62 280 PRO A O 1
ATOM 2207 N N . SER A 1 281 ? -23.537 12.015 22.315 1.00 59.97 281 SER A N 1
ATOM 2208 C CA . SER A 1 281 ? -24.798 12.631 22.717 1.00 59.97 281 SER A CA 1
ATOM 2209 C C . SER A 1 281 ? -24.638 13.261 24.110 1.00 59.97 281 SER A C 1
ATOM 2211 O O . SER A 1 281 ? -23.855 12.788 24.933 1.00 59.97 281 SER A O 1
ATOM 2213 N N . PHE A 1 282 ? -25.390 14.325 24.414 1.00 46.47 282 PHE A N 1
ATOM 2214 C CA . PHE A 1 282 ? -25.401 14.924 25.762 1.00 46.47 282 PHE A CA 1
ATOM 2215 C C . PHE A 1 282 ? -25.914 13.947 26.849 1.00 46.47 282 PHE A C 1
ATOM 2217 O O . PHE A 1 282 ? -25.648 14.157 28.034 1.00 46.47 282 PHE A O 1
ATOM 2224 N N . ALA A 1 283 ? -26.629 12.883 26.464 1.00 40.78 283 ALA A N 1
ATOM 2225 C CA . ALA A 1 283 ? -27.211 11.895 27.374 1.00 40.78 283 ALA A CA 1
ATOM 2226 C C . ALA A 1 283 ? -26.190 10.857 27.886 1.00 40.78 283 ALA A C 1
ATOM 2228 O O . ALA A 1 283 ? -26.285 10.436 29.039 1.00 40.78 283 ALA A O 1
ATOM 2229 N N . ASP A 1 284 ? -25.162 10.523 27.097 1.00 41.19 284 ASP A N 1
ATOM 2230 C CA . ASP A 1 284 ? -24.108 9.565 27.489 1.00 41.19 284 ASP A CA 1
ATOM 2231 C C . ASP A 1 284 ? -23.177 10.101 28.595 1.00 41.19 284 ASP A C 1
ATOM 2233 O O . ASP A 1 284 ? -22.406 9.356 29.195 1.00 41.19 284 ASP A O 1
ATOM 2237 N N . SER A 1 285 ? -23.252 11.400 28.902 1.00 40.56 285 SER A N 1
ATOM 2238 C CA . SER A 1 285 ? -22.521 12.034 30.010 1.00 40.56 285 SER A CA 1
ATOM 2239 C C . SER A 1 285 ? -23.124 11.766 31.396 1.00 40.56 285 SER A C 1
ATOM 2241 O O . SER A 1 285 ? -22.482 12.088 32.396 1.00 40.56 285 SER A O 1
ATOM 2243 N N . PHE A 1 286 ? -24.344 11.222 31.474 1.00 36.09 286 PHE A N 1
ATOM 2244 C CA . PHE A 1 286 ? -25.092 11.073 32.732 1.00 36.09 286 PHE A CA 1
ATOM 2245 C C . PHE A 1 286 ? -25.631 9.654 33.001 1.00 36.09 286 PHE A C 1
ATOM 2247 O O . PHE A 1 286 ? -26.307 9.456 34.009 1.00 36.09 286 PHE A O 1
ATOM 2254 N N . GLY A 1 287 ? -25.323 8.663 32.156 1.00 30.00 287 GLY A N 1
ATOM 2255 C CA . GLY A 1 287 ? -25.778 7.277 32.313 1.00 30.00 287 GLY A CA 1
ATOM 2256 C C . GLY A 1 287 ? -24.639 6.298 32.607 1.00 30.00 287 GLY A C 1
ATOM 2257 O O . GLY A 1 287 ? -23.776 6.098 31.763 1.00 30.00 287 GLY A O 1
ATOM 2258 N N . ASP A 1 288 ? -24.703 5.681 33.787 1.00 30.78 288 ASP A N 1
ATOM 2259 C CA . ASP A 1 288 ? -23.868 4.603 34.340 1.00 30.78 288 ASP A CA 1
ATOM 2260 C C . ASP A 1 288 ? -22.365 4.860 34.560 1.00 30.78 288 ASP A C 1
ATOM 2262 O O . ASP A 1 288 ? -21.565 5.156 33.671 1.00 30.78 288 ASP A O 1
ATOM 2266 N N . GLY A 1 289 ? -21.991 4.722 35.834 1.00 39.22 289 GLY A N 1
ATOM 2267 C CA . GLY A 1 289 ? -20.644 4.909 36.345 1.00 39.22 289 GLY A CA 1
ATOM 2268 C C . GLY A 1 289 ? -19.626 3.933 35.754 1.00 39.22 289 GLY A C 1
ATOM 2269 O O . GLY A 1 289 ? -19.934 2.791 35.427 1.00 39.22 289 GLY A O 1
ATOM 2270 N N . ASP A 1 290 ? -18.390 4.431 35.693 1.00 33.16 290 ASP A N 1
ATOM 2271 C CA . ASP A 1 290 ? -17.119 3.697 35.605 1.00 33.16 290 ASP A CA 1
ATOM 2272 C C . ASP A 1 290 ? -16.373 3.601 34.260 1.00 33.16 290 ASP A C 1
ATOM 2274 O O . ASP A 1 290 ? -15.310 2.982 34.226 1.00 33.16 290 ASP A O 1
ATOM 2278 N N . ALA A 1 291 ? -16.766 4.302 33.183 1.00 40.12 291 ALA A N 1
ATOM 2279 C CA . ALA A 1 291 ? -15.889 4.370 31.988 1.00 40.12 291 ALA A CA 1
ATOM 2280 C C . ALA A 1 291 ? -15.776 5.713 31.238 1.00 40.12 291 ALA A C 1
ATOM 2282 O O . ALA A 1 291 ? -14.770 5.927 30.560 1.00 40.12 291 ALA A O 1
ATOM 2283 N N . LEU A 1 292 ? -16.737 6.639 31.349 1.00 38.47 292 LEU A N 1
ATOM 2284 C CA . LEU A 1 292 ? -16.702 7.923 30.616 1.00 38.47 292 LEU A CA 1
ATOM 2285 C C . LEU A 1 292 ? -16.399 9.147 31.495 1.00 38.47 292 LEU A C 1
ATOM 2287 O O . LEU A 1 292 ? -16.044 10.211 30.984 1.00 38.47 292 LEU A O 1
ATOM 2291 N N . THR A 1 293 ? -16.436 9.003 32.820 1.00 32.22 293 THR A N 1
ATOM 2292 C CA . THR A 1 293 ? -16.162 10.086 33.780 1.00 32.22 293 THR A CA 1
ATOM 2293 C C . THR A 1 293 ? -14.706 10.555 33.804 1.00 32.22 293 THR A C 1
ATOM 2295 O O . THR A 1 293 ? -14.439 11.630 34.332 1.00 32.22 293 THR A O 1
ATOM 2298 N N . SER A 1 294 ? -13.761 9.848 33.170 1.00 34.31 294 SER A N 1
ATOM 2299 C CA . SER A 1 294 ? -12.390 10.364 33.016 1.00 34.31 294 SER A CA 1
ATOM 2300 C C . SER A 1 294 ? -12.231 11.365 31.862 1.00 34.31 294 SER A C 1
ATOM 2302 O O . SER A 1 294 ? -11.149 11.927 31.703 1.00 34.31 294 SER A O 1
ATOM 2304 N N . ILE A 1 295 ? -13.262 11.577 31.033 1.00 43.34 295 ILE A N 1
ATOM 2305 C CA . ILE A 1 295 ? -13.171 12.402 29.814 1.00 43.34 295 ILE A CA 1
ATOM 2306 C C . ILE A 1 295 ? -13.628 13.853 30.060 1.00 43.34 295 ILE A C 1
ATOM 2308 O O . ILE A 1 295 ? -13.210 14.753 29.335 1.00 43.34 295 ILE A O 1
ATOM 2312 N N . ALA A 1 296 ? -14.413 14.121 31.109 1.00 32.38 296 ALA A N 1
ATOM 2313 C CA . ALA A 1 296 ? -15.013 15.441 31.346 1.00 32.38 296 ALA A CA 1
ATOM 2314 C C . ALA A 1 296 ? -14.341 16.293 32.448 1.00 32.38 296 ALA A C 1
ATOM 2316 O O . ALA A 1 296 ? -14.725 17.445 32.637 1.00 32.38 296 ALA A O 1
ATOM 2317 N N . SER A 1 297 ? -13.343 15.784 33.181 1.00 28.41 297 SER A N 1
ATOM 2318 C CA . SER A 1 297 ? -12.845 16.439 34.406 1.00 28.41 297 SER A CA 1
ATOM 2319 C C . SER A 1 297 ? -11.354 16.797 34.401 1.00 28.41 297 SER A C 1
ATOM 2321 O O . SER A 1 297 ? -10.671 16.629 35.410 1.00 28.41 297 SER A O 1
ATOM 2323 N N . ALA A 1 298 ? -10.836 17.335 33.298 1.00 25.86 298 ALA A N 1
ATOM 2324 C CA . ALA A 1 298 ? -9.590 18.100 33.337 1.00 25.86 298 ALA A CA 1
ATOM 2325 C C . ALA A 1 298 ? -9.907 19.586 33.107 1.00 25.86 298 ALA A C 1
ATOM 2327 O O . ALA A 1 298 ? -9.894 20.039 31.960 1.00 25.86 298 ALA A O 1
ATOM 2328 N N . PRO A 1 299 ? -10.209 20.377 34.157 1.00 26.45 299 PRO A N 1
ATOM 2329 C CA . PRO A 1 299 ? -10.222 21.820 34.004 1.00 26.45 299 PRO A CA 1
ATOM 2330 C C . PRO A 1 299 ? -8.800 22.258 33.645 1.00 26.45 299 PRO A C 1
ATOM 2332 O O . PRO A 1 299 ? -7.867 22.124 34.439 1.00 26.45 299 PRO A O 1
ATOM 2335 N N . VAL A 1 300 ? -8.620 22.787 32.434 1.00 29.61 300 VAL A N 1
ATOM 2336 C CA . VAL A 1 300 ? -7.419 23.547 32.091 1.00 29.61 300 VAL A CA 1
ATOM 2337 C C . VAL A 1 300 ? -7.467 24.819 32.932 1.00 29.61 300 VAL A C 1
ATOM 2339 O O . VAL A 1 300 ? -8.098 25.808 32.566 1.00 29.61 300 VAL A O 1
ATOM 2342 N N . VAL A 1 301 ? -6.831 24.783 34.103 1.00 26.12 301 VAL A N 1
ATOM 2343 C CA . VAL A 1 301 ? -6.609 25.972 34.924 1.00 26.12 301 VAL A CA 1
ATOM 2344 C C . VAL A 1 301 ? -5.606 26.852 34.182 1.00 26.12 301 VAL A C 1
ATOM 2346 O O . VAL A 1 301 ? -4.391 26.713 34.327 1.00 26.12 301 VAL A O 1
ATOM 2349 N N . LEU A 1 302 ? -6.115 27.777 33.372 1.00 25.84 302 LEU A N 1
ATOM 2350 C CA . LEU A 1 302 ? -5.352 28.934 32.924 1.00 25.84 302 LEU A CA 1
ATOM 2351 C C . LEU A 1 302 ? -5.086 29.813 34.152 1.00 25.84 302 LEU A C 1
ATOM 2353 O O . LEU A 1 302 ? -5.898 30.661 34.517 1.00 25.84 302 LEU A O 1
ATOM 2357 N N . LYS A 1 303 ? -3.940 29.610 34.813 1.00 24.09 303 LYS A N 1
ATOM 2358 C CA . LYS A 1 303 ? -3.394 30.591 35.759 1.00 24.09 303 LYS A CA 1
ATOM 2359 C C . LYS A 1 303 ? -2.972 31.830 34.973 1.00 24.09 303 LYS A C 1
ATOM 2361 O O . LYS A 1 303 ? -1.828 31.954 34.545 1.00 24.09 303 LYS A O 1
ATOM 2366 N N . ILE A 1 304 ? -3.909 32.751 34.788 1.00 29.22 304 ILE A N 1
ATOM 2367 C CA . ILE A 1 304 ? -3.600 34.130 34.430 1.00 29.22 304 ILE A CA 1
ATOM 2368 C C . ILE A 1 304 ? -3.134 34.796 35.726 1.00 29.22 304 ILE A C 1
ATOM 2370 O O . ILE A 1 304 ? -3.939 35.102 36.601 1.00 29.22 304 ILE A O 1
ATOM 2374 N N . ASN A 1 305 ? -1.823 34.980 35.879 1.00 25.75 305 ASN A N 1
ATOM 2375 C CA . ASN A 1 305 ? -1.289 35.850 36.923 1.00 25.75 305 ASN A CA 1
ATOM 2376 C C . ASN A 1 305 ? -1.601 37.301 36.538 1.00 25.75 305 ASN A C 1
ATOM 2378 O O . ASN A 1 305 ? -0.805 37.963 35.879 1.00 25.75 305 ASN A O 1
ATOM 2382 N N . SER A 1 306 ? -2.768 37.795 36.946 1.00 29.23 306 SER A N 1
ATOM 2383 C CA . SER A 1 306 ? -3.030 39.227 37.025 1.00 29.23 306 SER A CA 1
ATOM 2384 C C . SER A 1 306 ? -2.406 39.754 38.316 1.00 29.23 306 SER A C 1
ATOM 2386 O O . SER A 1 306 ? -3.006 39.673 39.390 1.00 29.23 306 SER A O 1
ATOM 2388 N N . ARG A 1 307 ? -1.186 40.279 38.223 1.00 27.47 307 ARG A N 1
ATOM 2389 C CA . ARG A 1 307 ? -0.721 41.285 39.173 1.00 27.47 307 ARG A CA 1
ATOM 2390 C C . ARG A 1 307 ? -0.461 42.580 38.420 1.00 27.47 307 ARG A C 1
ATOM 2392 O O . ARG A 1 307 ? 0.237 42.593 37.413 1.00 27.47 307 ARG A O 1
ATOM 2399 N N . ASP A 1 308 ? -1.078 43.609 38.981 1.00 29.34 308 ASP A N 1
ATOM 2400 C CA . ASP A 1 308 ? -0.750 45.023 38.878 1.00 29.34 308 ASP A CA 1
ATOM 2401 C C . ASP A 1 308 ? -1.426 45.806 37.747 1.00 29.34 308 ASP A C 1
ATOM 2403 O O . ASP A 1 308 ? -0.863 46.114 36.701 1.00 29.34 308 ASP A O 1
ATOM 2407 N N . ALA A 1 309 ? -2.656 46.230 38.050 1.00 30.34 309 ALA A N 1
ATOM 2408 C CA . ALA A 1 309 ? -3.204 47.492 37.573 1.00 30.34 309 ALA A CA 1
ATOM 2409 C C . ALA A 1 309 ? -3.776 48.274 38.768 1.00 30.34 309 ALA A C 1
ATOM 2411 O O . ALA A 1 309 ? -4.956 48.164 39.089 1.00 30.34 309 ALA A O 1
ATOM 2412 N N . SER A 1 310 ? -2.931 49.066 39.431 1.00 28.47 310 SER A N 1
ATOM 2413 C CA . SER A 1 310 ? -3.358 50.246 40.194 1.00 28.47 310 SER A CA 1
ATOM 2414 C C . SER A 1 310 ? -2.152 51.135 40.500 1.00 28.47 310 SER A C 1
ATOM 2416 O O . SER A 1 310 ? -1.223 50.681 41.163 1.00 28.47 310 SER A O 1
ATOM 2418 N N . GLY A 1 311 ? -2.188 52.402 40.081 1.00 28.94 311 GLY A N 1
ATOM 2419 C CA . GLY A 1 311 ? -1.311 53.436 40.641 1.00 28.94 311 GLY A CA 1
ATOM 2420 C C . GLY A 1 311 ? -0.674 54.371 39.618 1.00 28.94 311 GLY A C 1
ATOM 2421 O O . GLY A 1 311 ? 0.354 54.071 39.029 1.00 28.94 311 GLY A O 1
ATOM 2422 N N . SER A 1 312 ? -1.298 55.531 39.455 1.00 26.00 312 SER A N 1
ATOM 2423 C CA . SER A 1 312 ? -0.820 56.754 38.803 1.00 26.00 312 SER A CA 1
ATOM 2424 C C . SER A 1 312 ? 0.551 57.267 39.288 1.00 26.00 312 SER A C 1
ATOM 2426 O O . SER A 1 312 ? 0.853 57.116 40.467 1.00 26.00 312 SER A O 1
ATOM 2428 N N . VAL A 1 313 ? 1.278 57.992 38.416 1.00 28.05 313 VAL A N 1
ATOM 2429 C CA . VAL A 1 313 ? 1.864 59.358 38.593 1.00 28.05 313 VAL A CA 1
ATOM 2430 C C . VAL A 1 313 ? 3.118 59.554 37.701 1.00 28.05 313 VAL A C 1
ATOM 2432 O O . VAL A 1 313 ? 4.148 58.939 37.933 1.00 28.05 313 VAL A O 1
ATOM 2435 N N . SER A 1 314 ? 2.968 60.426 36.691 1.00 24.47 314 SER A N 1
ATOM 2436 C CA . SER A 1 314 ? 3.814 61.544 36.188 1.00 24.47 314 SER A CA 1
ATOM 2437 C C . SER A 1 314 ? 5.365 61.470 36.047 1.00 24.47 314 SER A C 1
ATOM 2439 O O . SER A 1 314 ? 6.034 60.668 36.684 1.00 24.47 314 SER A O 1
ATOM 2441 N N . PRO A 1 315 ? 5.965 62.329 35.181 1.00 37.66 315 PRO A N 1
ATOM 2442 C CA . PRO A 1 315 ? 7.221 62.063 34.470 1.00 37.66 315 PRO A CA 1
ATOM 2443 C C . PRO A 1 315 ? 8.462 62.689 35.130 1.00 37.66 315 PRO A C 1
ATOM 2445 O O . PRO A 1 315 ? 8.378 63.756 35.734 1.00 37.66 315 PRO A O 1
ATOM 2448 N N . ALA A 1 316 ? 9.645 62.095 34.927 1.00 25.75 316 ALA A N 1
ATOM 2449 C CA . ALA A 1 316 ? 10.918 62.736 35.262 1.00 25.75 316 ALA A CA 1
ATOM 2450 C C . ALA A 1 316 ? 12.048 62.366 34.289 1.00 25.75 316 ALA A C 1
ATOM 2452 O O . ALA A 1 316 ? 12.196 61.229 33.848 1.00 25.75 316 ALA A O 1
ATOM 2453 N N . MET A 1 317 ? 12.832 63.390 33.958 1.00 23.91 317 MET A N 1
ATOM 2454 C CA . MET A 1 317 ? 13.946 63.396 33.021 1.00 23.91 317 MET A CA 1
ATOM 2455 C C . MET A 1 317 ? 15.246 62.811 33.609 1.00 23.91 317 MET A C 1
ATOM 2457 O O . MET A 1 317 ? 15.587 63.040 34.765 1.00 23.91 317 MET A O 1
ATOM 2461 N N . SER A 1 318 ? 16.079 62.319 32.687 1.00 25.44 318 SER A N 1
ATOM 2462 C CA . SER A 1 318 ? 17.531 62.561 32.596 1.00 25.44 318 SER A CA 1
ATOM 2463 C C . SER A 1 318 ? 18.542 61.569 33.210 1.00 25.44 318 SER A C 1
ATOM 2465 O O . SER A 1 318 ? 18.475 61.185 34.369 1.00 25.44 318 SER A O 1
ATOM 2467 N N . LYS A 1 319 ? 19.574 61.344 32.373 1.00 25.59 319 LYS A N 1
ATOM 2468 C CA . LYS A 1 319 ? 21.005 61.081 32.639 1.00 25.59 319 LYS A CA 1
ATOM 2469 C C . LYS A 1 319 ? 21.500 59.642 32.877 1.00 25.59 319 LYS A C 1
ATOM 2471 O O . LYS A 1 319 ? 21.542 59.130 33.981 1.00 25.59 319 LYS A O 1
ATOM 2476 N N . SER A 1 320 ? 22.034 59.101 31.774 1.00 25.72 320 SER A N 1
ATOM 2477 C CA . SER A 1 320 ? 23.398 58.560 31.583 1.00 25.72 320 SER A CA 1
ATOM 2478 C C . SER A 1 320 ? 24.006 57.603 32.622 1.00 25.72 320 SER A C 1
ATOM 2480 O O . SER A 1 320 ? 24.310 58.013 33.737 1.00 25.72 320 SER A O 1
ATOM 2482 N N . SER A 1 321 ? 24.512 56.451 32.165 1.00 26.36 321 SER A N 1
ATOM 2483 C CA . SER A 1 321 ? 25.948 56.303 31.839 1.00 26.36 321 SER A CA 1
ATOM 2484 C C . SER A 1 321 ? 26.337 54.893 31.341 1.00 26.36 321 SER A C 1
ATOM 2486 O O . SER A 1 321 ? 25.931 53.895 31.914 1.00 26.36 321 SER A O 1
ATOM 2488 N N . LYS A 1 322 ? 27.163 54.893 30.275 1.00 27.27 322 LYS A N 1
ATOM 2489 C CA . LYS A 1 322 ? 28.363 54.063 29.982 1.00 27.27 322 LYS A CA 1
ATOM 2490 C C . LYS A 1 322 ? 28.221 52.520 29.883 1.00 27.27 322 LYS A C 1
ATOM 2492 O O . LYS A 1 322 ? 27.878 51.869 30.852 1.00 27.27 322 LYS A O 1
ATOM 2497 N N . PHE A 1 323 ? 28.407 51.939 28.678 1.00 24.36 323 PHE A N 1
ATOM 2498 C CA . PHE A 1 323 ? 29.677 51.410 28.075 1.00 24.36 323 PHE A CA 1
ATOM 2499 C C . PHE A 1 323 ? 30.090 50.049 28.698 1.00 24.36 323 PHE A C 1
ATOM 2501 O O . PHE A 1 323 ? 30.113 49.962 29.913 1.00 24.36 323 PHE A O 1
ATOM 2508 N N . HIS A 1 324 ? 30.434 48.937 28.028 1.00 26.58 324 HIS A N 1
ATOM 2509 C CA . HIS A 1 324 ? 31.125 48.588 26.766 1.00 26.58 324 HIS A CA 1
ATOM 2510 C C . HIS A 1 324 ? 30.505 47.286 26.189 1.00 26.58 324 HIS A C 1
ATOM 2512 O O . HIS A 1 324 ? 29.965 46.500 26.957 1.00 26.58 324 HIS A O 1
ATOM 2518 N N . GLY A 1 325 ? 30.437 47.066 24.865 1.00 24.09 325 GLY A N 1
ATOM 2519 C CA . GLY A 1 325 ? 31.462 46.361 24.056 1.00 24.09 325 GLY A CA 1
ATOM 2520 C C . GLY A 1 325 ? 31.343 44.829 24.227 1.00 24.09 325 GLY A C 1
ATOM 2521 O O . GLY A 1 325 ? 31.317 44.358 25.349 1.00 24.09 325 GLY A O 1
ATOM 2522 N N . ILE A 1 326 ? 31.266 43.959 23.218 1.00 27.78 326 ILE A N 1
ATOM 2523 C CA . ILE A 1 326 ? 31.995 43.899 21.948 1.00 27.78 326 ILE A CA 1
ATOM 2524 C C . ILE A 1 326 ? 31.175 43.065 20.944 1.00 27.78 326 ILE A C 1
ATOM 2526 O O . ILE A 1 326 ? 30.700 41.974 21.247 1.00 27.78 326 ILE A O 1
ATOM 2530 N N . THR A 1 327 ? 31.061 43.591 19.729 1.00 26.84 327 THR A N 1
ATOM 2531 C CA . THR A 1 327 ? 30.662 42.920 18.487 1.00 26.84 327 THR A CA 1
ATOM 2532 C C . THR A 1 327 ? 31.879 42.318 17.784 1.00 26.84 327 THR A C 1
ATOM 2534 O O . THR A 1 327 ? 32.925 42.965 17.743 1.00 26.84 327 THR A O 1
ATOM 2537 N N . SER A 1 328 ? 31.716 41.209 17.063 1.00 28.75 328 SER A N 1
ATOM 2538 C CA . SER A 1 328 ? 32.451 41.008 15.809 1.00 28.75 328 SER A CA 1
ATOM 2539 C C . SER A 1 328 ? 31.556 40.335 14.768 1.00 28.75 328 SER A C 1
ATOM 2541 O O . SER A 1 328 ? 30.794 39.413 15.046 1.00 28.75 328 SER A O 1
ATOM 2543 N N . ALA A 1 329 ? 31.602 40.914 13.575 1.00 28.33 329 ALA A N 1
ATOM 2544 C CA . ALA A 1 329 ? 30.793 40.628 12.406 1.00 28.33 329 ALA A CA 1
ATOM 2545 C C . ALA A 1 329 ? 31.696 40.143 11.261 1.00 28.33 329 ALA A C 1
ATOM 2547 O O . ALA A 1 329 ? 32.919 40.187 11.382 1.00 28.33 329 ALA A O 1
ATOM 2548 N N . LEU A 1 330 ? 31.046 39.858 10.124 1.00 28.62 330 LEU A N 1
ATOM 2549 C CA . LEU A 1 330 ? 31.577 39.631 8.766 1.00 28.62 330 LEU A CA 1
ATOM 2550 C C . LEU A 1 330 ? 31.919 38.163 8.468 1.00 28.62 330 LEU A C 1
ATOM 2552 O O . LEU A 1 330 ? 32.491 37.464 9.285 1.00 28.62 330 LEU A O 1
ATOM 2556 N N . GLY A 1 331 ? 31.607 37.612 7.299 1.00 27.16 331 GLY A N 1
ATOM 2557 C CA . GLY A 1 331 ? 31.065 38.192 6.076 1.00 27.16 331 GLY A CA 1
ATOM 2558 C C . GLY A 1 331 ? 31.208 37.163 4.949 1.00 27.16 331 GLY A C 1
ATOM 2559 O O . GLY A 1 331 ? 32.149 36.376 4.927 1.00 27.16 331 GLY A O 1
ATOM 2560 N N . ARG A 1 332 ? 30.244 37.152 4.027 1.00 29.19 332 ARG A N 1
ATOM 2561 C CA . ARG A 1 332 ? 30.227 36.323 2.813 1.00 29.19 332 ARG A CA 1
ATOM 2562 C C . ARG A 1 332 ? 31.429 36.633 1.912 1.00 29.19 332 ARG A C 1
ATOM 2564 O O . ARG A 1 332 ? 31.732 37.808 1.725 1.00 29.19 332 ARG A O 1
ATOM 2571 N N . LYS A 1 333 ? 31.962 35.622 1.216 1.00 27.64 333 LYS A N 1
ATOM 2572 C CA . LYS A 1 333 ? 32.404 35.754 -0.186 1.00 27.64 333 LYS A CA 1
ATOM 2573 C C . LYS A 1 333 ? 32.563 34.396 -0.874 1.00 27.64 333 LYS A C 1
ATOM 2575 O O . LYS A 1 333 ? 33.096 33.454 -0.303 1.00 27.64 333 LYS A O 1
ATOM 2580 N N . ALA A 1 334 ? 32.057 34.350 -2.103 1.00 27.31 334 ALA A N 1
ATOM 2581 C CA . ALA A 1 334 ? 32.222 33.293 -3.088 1.00 27.31 334 ALA A CA 1
ATOM 2582 C C . ALA A 1 334 ? 33.632 33.325 -3.699 1.00 27.31 334 ALA A C 1
ATOM 2584 O O . ALA A 1 334 ? 34.238 34.395 -3.781 1.00 27.31 334 ALA A O 1
ATOM 2585 N N . ALA A 1 335 ? 34.103 32.180 -4.194 1.00 29.88 335 ALA A N 1
ATOM 2586 C CA . ALA A 1 335 ? 35.247 32.099 -5.092 1.00 29.88 335 ALA A CA 1
ATOM 2587 C C . ALA A 1 335 ? 34.980 31.052 -6.183 1.00 29.88 335 ALA A C 1
ATOM 2589 O O . ALA A 1 335 ? 34.855 29.860 -5.919 1.00 29.88 335 ALA A O 1
ATOM 2590 N N . SER A 1 336 ? 34.872 31.554 -7.408 1.00 27.34 336 SER A N 1
ATOM 2591 C CA . SER A 1 336 ? 35.125 30.870 -8.670 1.00 27.34 336 SER A CA 1
ATOM 2592 C C . SER A 1 336 ? 36.637 30.805 -8.915 1.00 27.34 336 SER A C 1
ATOM 2594 O O . SER A 1 336 ? 37.307 31.821 -8.723 1.00 27.34 336 SER A O 1
ATOM 2596 N N . SER A 1 337 ? 37.172 29.689 -9.411 1.00 30.72 337 SER A N 1
ATOM 2597 C CA . SER A 1 337 ? 38.527 29.651 -9.983 1.00 30.72 337 SER A CA 1
ATOM 2598 C C . SER A 1 337 ? 38.498 29.099 -11.403 1.00 30.72 337 SER A C 1
ATOM 2600 O O . SER A 1 337 ? 38.243 27.917 -11.628 1.00 30.72 337 SER A O 1
ATOM 2602 N N . SER A 1 338 ? 38.756 30.005 -12.339 1.00 28.22 338 SER A N 1
ATOM 2603 C CA . SER A 1 338 ? 39.119 29.774 -13.730 1.00 28.22 338 SER A CA 1
ATOM 2604 C C . SER A 1 338 ? 40.583 29.344 -13.846 1.00 28.22 338 SER A C 1
ATOM 2606 O O . SER A 1 338 ? 41.441 29.811 -13.095 1.00 28.22 338 SER A O 1
ATOM 2608 N N . ALA A 1 339 ? 40.840 28.483 -14.824 1.00 30.47 339 ALA A N 1
ATOM 2609 C CA . ALA A 1 339 ? 42.154 28.108 -15.319 1.00 30.47 339 ALA A CA 1
ATOM 2610 C C . ALA A 1 339 ? 42.821 29.264 -16.087 1.00 30.47 339 ALA A C 1
ATOM 2612 O O . ALA A 1 339 ? 42.131 29.998 -16.788 1.00 30.47 339 ALA A O 1
ATOM 2613 N N . ASP A 1 340 ? 44.141 29.413 -15.938 1.00 29.34 340 ASP A N 1
ATOM 2614 C CA . ASP A 1 340 ? 45.107 29.402 -17.051 1.00 29.34 340 ASP A CA 1
ATOM 2615 C C . ASP A 1 340 ? 46.531 29.703 -16.555 1.00 29.34 340 ASP A C 1
ATOM 2617 O O . ASP A 1 340 ? 46.768 30.720 -15.899 1.00 29.34 340 ASP A O 1
ATOM 2621 N N . ARG A 1 341 ? 47.493 28.848 -16.934 1.00 28.81 341 ARG A N 1
ATOM 2622 C CA . ARG A 1 341 ? 48.792 29.263 -17.496 1.00 28.81 341 ARG A CA 1
ATOM 2623 C C . ARG A 1 341 ? 49.575 28.072 -18.065 1.00 28.81 341 ARG A C 1
ATOM 2625 O O . ARG A 1 341 ? 49.934 27.125 -17.377 1.00 28.81 341 ARG A O 1
ATOM 2632 N N . SER A 1 342 ? 49.835 28.222 -19.356 1.00 30.70 342 SER A N 1
ATOM 2633 C CA . SER A 1 342 ? 50.810 27.606 -20.257 1.00 30.70 342 SER A CA 1
ATOM 2634 C C . SER A 1 342 ? 52.179 27.181 -19.691 1.00 30.70 342 SER A C 1
ATOM 2636 O O . SER A 1 342 ? 52.851 27.980 -19.043 1.00 30.70 342 SER A O 1
ATOM 2638 N N . GLY A 1 343 ? 52.656 26.023 -20.175 1.00 27.64 343 GLY A N 1
ATOM 2639 C CA . GLY A 1 343 ? 53.880 25.941 -20.992 1.00 27.64 343 GLY A CA 1
ATOM 2640 C C . GLY A 1 343 ? 55.147 25.344 -20.365 1.00 27.64 343 GLY A C 1
ATOM 2641 O O . GLY A 1 343 ? 55.869 26.058 -19.684 1.00 27.64 343 GLY A O 1
ATOM 2642 N N . ALA A 1 344 ? 55.487 24.096 -20.725 1.00 29.17 344 ALA A N 1
ATOM 2643 C CA . ALA A 1 344 ? 56.838 23.687 -21.151 1.00 29.17 344 ALA A CA 1
ATOM 2644 C C . ALA A 1 344 ? 56.852 22.234 -21.677 1.00 29.17 344 ALA A C 1
ATOM 2646 O O . ALA A 1 344 ? 56.262 21.328 -21.101 1.00 29.17 344 ALA A O 1
ATOM 2647 N N . SER A 1 345 ? 57.540 22.064 -22.800 1.00 28.94 345 SER A N 1
ATOM 2648 C CA . SER A 1 345 ? 57.780 20.878 -23.629 1.00 28.94 345 SER A CA 1
ATOM 2649 C C . SER A 1 345 ? 58.711 19.816 -23.023 1.00 28.94 345 SER A C 1
ATOM 2651 O O . SER A 1 345 ? 59.683 20.188 -22.372 1.00 28.94 345 SER A O 1
ATOM 2653 N N . SER A 1 346 ? 58.551 18.535 -23.397 1.00 31.62 346 SER A N 1
ATOM 2654 C CA . SER A 1 346 ? 59.620 17.713 -24.027 1.00 31.62 346 SER A CA 1
ATOM 2655 C C . SER A 1 346 ? 59.195 16.256 -24.338 1.00 31.62 346 SER A C 1
ATOM 2657 O O . SER A 1 346 ? 58.564 15.609 -23.514 1.00 31.62 346 SER A O 1
ATOM 2659 N N . SER A 1 347 ? 59.564 15.809 -25.557 1.00 32.16 347 SER A N 1
ATOM 2660 C CA . SER A 1 347 ? 59.940 14.447 -26.044 1.00 32.16 347 SER A CA 1
ATOM 2661 C C . SER A 1 347 ? 59.060 13.218 -25.727 1.00 32.16 347 SER A C 1
ATOM 2663 O O . SER A 1 347 ? 58.819 12.907 -24.572 1.00 32.16 347 SER A O 1
ATOM 2665 N N . LYS A 1 348 ? 58.500 12.520 -26.740 1.00 33.50 348 LYS A N 1
ATOM 2666 C CA . LYS A 1 348 ? 59.105 11.403 -27.537 1.00 33.50 348 LYS A CA 1
ATOM 2667 C C . LYS A 1 348 ? 59.562 10.239 -26.644 1.00 33.50 348 LYS A C 1
ATOM 2669 O O . LYS A 1 348 ? 60.417 10.458 -25.803 1.00 33.50 348 LYS A O 1
ATOM 2674 N N . GLU A 1 349 ? 58.914 9.073 -26.692 1.00 33.06 349 GLU A N 1
ATOM 2675 C CA . GLU A 1 349 ? 59.298 7.798 -27.367 1.00 33.06 349 GLU A CA 1
ATOM 2676 C C . GLU A 1 349 ? 58.698 6.688 -26.456 1.00 33.06 349 GLU A C 1
ATOM 2678 O O . GLU A 1 349 ? 58.465 6.958 -25.284 1.00 33.06 349 GLU A O 1
ATOM 2683 N N . GLU A 1 350 ? 58.380 5.441 -26.794 1.00 37.22 350 GLU A N 1
ATOM 2684 C CA . GLU A 1 350 ? 58.294 4.638 -28.007 1.00 37.22 350 GLU A CA 1
ATOM 2685 C C . GLU A 1 350 ? 57.453 3.387 -27.640 1.00 37.22 350 GLU A C 1
ATOM 2687 O O . GLU A 1 350 ? 57.113 3.154 -26.480 1.00 37.22 350 GLU A O 1
ATOM 2692 N N . LYS A 1 351 ? 57.108 2.596 -28.653 1.00 40.19 351 LYS A N 1
ATOM 2693 C CA . LYS A 1 351 ? 56.423 1.297 -28.611 1.00 40.19 351 LYS A CA 1
ATOM 2694 C C . LYS A 1 351 ? 57.035 0.284 -27.625 1.00 40.19 351 LYS A C 1
ATOM 2696 O O . LYS A 1 351 ? 58.243 0.080 -27.657 1.00 40.19 351 LYS A O 1
ATOM 2701 N N . SER A 1 352 ? 56.173 -0.492 -26.963 1.00 47.00 352 SER A N 1
ATOM 2702 C CA . SER A 1 352 ? 56.096 -1.968 -27.061 1.00 47.00 352 SER A CA 1
ATOM 2703 C C . SER A 1 352 ? 54.899 -2.481 -26.274 1.00 47.00 352 SER A C 1
ATOM 2705 O O . SER A 1 352 ? 54.841 -2.143 -25.070 1.00 47.00 352 SER A O 1
#

Mean predicted aligned error: 16.15 Å

pLDDT: mean 70.6, std 25.29, range [23.91, 97.81]